Protein AF-A0A953Y5R0-F1 (afdb_monomer_lite)

pLDDT: mean 79.55, std 19.54, range [24.62, 98.5]

Secondary structure (DSSP, 8-state):
-----------------------B-TT-BSHHHHHHHHHHHHTT-----SSB--HHHHHHHHHHHHHTTS---S-B-HHHHHHHTPPB-TT-BSHHHHHHHHHHHHTT-----SSB--HHHHHHHHHHHHHTT----SSB-HHHHHHHHHHTTTSS----------------SSPPPPHHHHHHHHHHHHHS-SSS-SSEEEEEETTS-TTS--EEEEETTT--EEEE----BGGG-TT--SS------STT--PPP-EEEEEEEEEEETTEEEEEEEE-STTTTTTTTTT-EEEEETT--SSS----BSSSEEEETTTHHHHHHHHTTT-EEEEE----

Structure (mmCIF, N/CA/C/O backbone):
data_AF-A0A953Y5R0-F1
#
_entry.id   AF-A0A953Y5R0-F1
#
loop_
_atom_site.group_PDB
_atom_site.id
_atom_site.type_symbol
_atom_site.label_atom_id
_atom_site.label_alt_id
_atom_site.label_comp_id
_atom_site.label_asym_id
_atom_site.label_entity_id
_atom_site.label_seq_id
_atom_site.pdbx_PDB_ins_code
_atom_site.Cartn_x
_atom_site.Cartn_y
_atom_site.Cartn_z
_atom_site.occupancy
_atom_site.B_iso_or_equiv
_atom_site.auth_seq_id
_atom_site.auth_comp_id
_atom_site.auth_asym_id
_atom_site.auth_atom_id
_atom_site.pdbx_PDB_model_num
ATOM 1 N N . MET A 1 1 ? -69.878 -7.036 -32.019 1.00 48.66 1 MET A N 1
ATOM 2 C CA . MET A 1 1 ? -68.773 -8.009 -31.881 1.00 48.66 1 MET A CA 1
ATOM 3 C C . MET A 1 1 ? -67.558 -7.479 -32.624 1.00 48.66 1 MET A C 1
ATOM 5 O O . MET A 1 1 ? -67.587 -7.550 -33.834 1.00 48.66 1 MET A O 1
ATOM 9 N N . TYR A 1 2 ? -66.544 -6.955 -31.927 1.00 33.16 2 TYR A N 1
ATOM 10 C CA . TYR A 1 2 ? -65.131 -6.946 -32.345 1.00 33.16 2 TYR A CA 1
ATOM 11 C C . TYR A 1 2 ? -64.285 -6.780 -31.069 1.00 33.16 2 TYR A C 1
ATOM 13 O O . TYR A 1 2 ? -64.395 -5.777 -30.370 1.00 33.16 2 TYR A O 1
ATOM 21 N N . LYS A 1 3 ? -63.510 -7.814 -30.723 1.00 41.88 3 LYS A N 1
ATOM 22 C CA . LYS A 1 3 ? -62.447 -7.797 -29.706 1.00 41.88 3 LYS A CA 1
ATOM 23 C C . LYS A 1 3 ? -61.140 -7.439 -30.409 1.00 41.88 3 LYS A C 1
ATOM 25 O O . LYS A 1 3 ? -60.823 -8.165 -31.340 1.00 41.88 3 LYS A O 1
ATOM 30 N N . VAL A 1 4 ? -60.368 -6.465 -29.918 1.00 34.41 4 VAL A N 1
ATOM 31 C CA . VAL A 1 4 ? -58.887 -6.409 -30.030 1.00 34.41 4 VAL A CA 1
ATOM 32 C C . VAL A 1 4 ? -58.366 -5.529 -28.876 1.00 34.41 4 VAL A C 1
ATOM 34 O O . VAL A 1 4 ? -58.608 -4.331 -28.851 1.00 34.41 4 VAL A O 1
ATOM 37 N N . SER A 1 5 ? -57.970 -6.138 -27.756 1.00 36.47 5 SER A N 1
ATOM 38 C CA . SER A 1 5 ? -56.579 -6.311 -27.283 1.00 36.47 5 SER A CA 1
ATOM 39 C C . SER A 1 5 ? -55.876 -5.023 -26.826 1.00 36.47 5 SER A C 1
ATOM 41 O O . SER A 1 5 ? -55.273 -4.301 -27.613 1.00 36.47 5 SER A O 1
ATOM 43 N N . ILE A 1 6 ? -55.900 -4.799 -25.507 1.00 38.88 6 ILE A N 1
ATOM 44 C CA . ILE A 1 6 ? -55.029 -3.859 -24.790 1.00 38.88 6 ILE A CA 1
ATOM 45 C C . ILE A 1 6 ? -53.591 -4.373 -24.920 1.00 38.88 6 ILE A C 1
ATOM 47 O O . ILE A 1 6 ? -53.244 -5.422 -24.377 1.00 38.88 6 ILE A O 1
ATOM 51 N N . VAL A 1 7 ? -52.757 -3.642 -25.657 1.00 38.34 7 VAL A N 1
ATOM 52 C CA . VAL A 1 7 ? -51.313 -3.875 -25.698 1.00 38.34 7 VAL A CA 1
ATOM 53 C C . VAL A 1 7 ? -50.742 -3.446 -24.349 1.00 38.34 7 VAL A C 1
ATOM 55 O O . VAL A 1 7 ? -50.685 -2.261 -24.028 1.00 38.34 7 VAL A O 1
ATOM 58 N N . ALA A 1 8 ? -50.340 -4.426 -23.544 1.00 36.62 8 ALA A N 1
ATOM 59 C CA . ALA A 1 8 ? -49.522 -4.201 -22.366 1.00 36.62 8 ALA A CA 1
ATOM 60 C C . ALA A 1 8 ? -48.190 -3.583 -22.813 1.00 36.62 8 ALA A C 1
ATOM 62 O O . ALA A 1 8 ? -47.352 -4.252 -23.419 1.00 36.62 8 ALA A O 1
ATOM 63 N N . VAL A 1 9 ? -47.994 -2.297 -22.523 1.00 37.94 9 VAL A N 1
ATOM 64 C CA . VAL A 1 9 ? -46.675 -1.669 -22.608 1.00 37.94 9 VAL A CA 1
ATOM 65 C C . VAL A 1 9 ? -45.838 -2.291 -21.500 1.00 37.94 9 VAL A C 1
ATOM 67 O O . VAL A 1 9 ? -45.933 -1.917 -20.332 1.00 37.94 9 VAL A O 1
ATOM 70 N N . ALA A 1 10 ? -45.052 -3.300 -21.869 1.00 35.62 10 ALA A N 1
ATOM 71 C CA . ALA A 1 10 ? -43.995 -3.823 -21.032 1.00 35.62 10 ALA A CA 1
ATOM 72 C C . ALA A 1 10 ? -43.034 -2.667 -20.725 1.00 35.62 10 ALA A C 1
ATOM 74 O O . ALA A 1 10 ? -42.224 -2.274 -21.566 1.00 35.62 10 ALA A O 1
ATOM 75 N N . LEU A 1 11 ? -43.136 -2.110 -19.513 1.00 37.78 11 LEU A N 1
ATOM 76 C CA . LEU A 1 11 ? -42.040 -1.376 -18.899 1.00 37.78 11 LEU A CA 1
ATOM 77 C C . LEU A 1 11 ? -40.873 -2.362 -18.832 1.00 37.78 11 LEU A C 1
ATOM 79 O O . LEU A 1 11 ? -40.793 -3.199 -17.932 1.00 37.78 11 LEU A O 1
ATOM 83 N N . ALA A 1 12 ? -39.986 -2.296 -19.821 1.00 36.66 12 ALA A N 1
ATOM 84 C CA . ALA A 1 12 ? -38.684 -2.915 -19.730 1.00 36.66 12 ALA A CA 1
ATOM 85 C C . ALA A 1 12 ? -37.971 -2.238 -18.558 1.00 36.66 12 ALA A C 1
ATOM 87 O O . ALA A 1 12 ? -37.414 -1.146 -18.676 1.00 36.66 12 ALA A O 1
ATOM 88 N N . ALA A 1 13 ? -38.050 -2.884 -17.397 1.00 38.69 13 ALA A N 1
ATOM 89 C CA . ALA A 1 13 ? -37.154 -2.651 -16.293 1.00 38.69 13 ALA A CA 1
ATOM 90 C C . ALA A 1 13 ? -35.740 -2.821 -16.848 1.00 38.69 13 ALA A C 1
ATOM 92 O O . ALA A 1 13 ? -35.267 -3.938 -17.053 1.00 38.69 13 ALA A O 1
ATOM 93 N N . VAL A 1 14 ? -35.068 -1.702 -17.118 1.00 37.25 14 VAL A N 1
ATOM 94 C CA . VAL A 1 14 ? -33.616 -1.692 -17.227 1.00 37.25 14 VAL A CA 1
ATOM 95 C C . VAL A 1 14 ? -33.130 -2.102 -15.847 1.00 37.25 14 VAL A C 1
ATOM 97 O O . VAL A 1 14 ? -33.076 -1.298 -14.915 1.00 37.25 14 VAL A O 1
ATOM 100 N N . SER A 1 15 ? -32.891 -3.405 -15.695 1.00 36.44 15 SER A N 1
ATOM 101 C CA . SER A 1 15 ? -32.292 -3.989 -14.513 1.00 36.44 15 SER A CA 1
ATOM 102 C C . SER A 1 15 ? -31.037 -3.194 -14.197 1.00 36.44 15 SER A C 1
ATOM 104 O O . SER A 1 15 ? -30.101 -3.139 -14.992 1.00 36.44 15 SER A O 1
ATOM 106 N N . ALA A 1 16 ? -31.049 -2.565 -13.026 1.00 36.53 16 ALA A N 1
ATOM 107 C CA . ALA A 1 16 ? -29.894 -1.963 -12.399 1.00 36.53 16 ALA A CA 1
ATOM 108 C C . ALA A 1 16 ? -28.815 -3.041 -12.230 1.00 36.53 16 ALA A C 1
ATOM 110 O O . ALA A 1 16 ? -28.765 -3.764 -11.234 1.00 36.53 16 ALA A O 1
ATOM 111 N N . THR A 1 17 ? -27.959 -3.187 -13.235 1.00 36.09 17 THR A N 1
ATOM 112 C CA . THR A 1 17 ? -26.825 -4.097 -13.187 1.00 36.09 17 THR A CA 1
ATOM 113 C C . THR A 1 17 ? -25.738 -3.481 -12.314 1.00 36.09 17 THR A C 1
ATOM 115 O O . THR A 1 17 ? -24.932 -2.671 -12.763 1.00 36.09 17 THR A O 1
ATOM 118 N N . VAL A 1 18 ? -25.758 -3.892 -11.047 1.00 42.34 18 VAL A N 1
ATOM 119 C CA . VAL A 1 18 ? -24.594 -4.185 -10.199 1.00 42.34 18 VAL A CA 1
ATOM 120 C C . VAL A 1 18 ? -23.529 -3.080 -10.120 1.00 42.34 18 VAL A C 1
ATOM 122 O O . VAL A 1 18 ? -22.456 -3.168 -10.714 1.00 42.34 18 VAL A O 1
ATOM 125 N N . VAL A 1 19 ? -23.761 -2.106 -9.239 1.00 31.77 19 VAL A N 1
ATOM 126 C CA . VAL A 1 19 ? -22.673 -1.504 -8.455 1.00 31.77 19 VAL A CA 1
ATOM 127 C C . VAL A 1 19 ? -22.762 -2.023 -7.024 1.00 31.77 19 VAL A C 1
ATOM 129 O O . VAL A 1 19 ? -23.266 -1.350 -6.132 1.00 31.77 19 VAL A O 1
ATOM 132 N N . ASP A 1 20 ? -22.246 -3.228 -6.781 1.00 37.88 20 ASP A N 1
ATOM 133 C CA . ASP A 1 20 ? -21.859 -3.619 -5.420 1.00 37.88 20 ASP A CA 1
ATOM 134 C C . ASP A 1 20 ? -20.572 -2.865 -5.038 1.00 37.88 20 ASP A C 1
ATOM 136 O O . ASP A 1 20 ? -19.466 -3.400 -4.989 1.00 37.88 20 ASP A O 1
ATOM 140 N N . ALA A 1 21 ? -20.710 -1.555 -4.838 1.00 44.22 21 ALA A N 1
ATOM 141 C CA . ALA A 1 21 ? -19.841 -0.825 -3.939 1.00 44.22 21 ALA A CA 1
ATOM 142 C C . ALA A 1 21 ? -20.469 -1.013 -2.563 1.00 44.22 21 ALA A C 1
ATOM 144 O O . ALA A 1 21 ? -21.480 -0.374 -2.268 1.00 44.22 21 ALA A O 1
ATOM 145 N N . GLN A 1 22 ? -19.923 -1.923 -1.752 1.00 56.00 22 GLN A N 1
ATOM 146 C CA . GLN A 1 22 ? -20.439 -2.165 -0.408 1.00 56.00 22 GLN A CA 1
ATOM 147 C C . GLN A 1 22 ? -20.666 -0.834 0.316 1.00 56.00 22 GLN A C 1
ATOM 149 O O . GLN A 1 22 ? -19.726 -0.123 0.670 1.00 56.00 22 GLN A O 1
ATOM 154 N N . THR A 1 23 ? -21.938 -0.500 0.523 1.00 80.69 23 THR A N 1
ATOM 155 C CA . THR A 1 23 ? -22.343 0.700 1.247 1.00 80.69 23 THR A CA 1
ATOM 156 C C . THR A 1 23 ? -21.835 0.580 2.680 1.00 80.69 23 THR A C 1
ATOM 158 O O . THR A 1 23 ? -22.214 -0.356 3.393 1.00 80.69 23 THR A O 1
ATOM 161 N N . LEU A 1 24 ? -20.981 1.508 3.124 1.00 88.75 24 LEU A N 1
ATOM 162 C CA . LEU A 1 24 ? -20.498 1.486 4.505 1.00 88.75 24 LEU A CA 1
ATOM 163 C C . LEU A 1 24 ? -21.616 1.958 5.430 1.00 88.75 24 LEU A C 1
ATOM 165 O O . LEU A 1 24 ? -22.264 2.978 5.192 1.00 88.75 24 LEU A O 1
ATOM 169 N N . LYS A 1 25 ? -21.843 1.208 6.499 1.00 91.69 25 LYS A N 1
ATOM 170 C CA . LYS A 1 25 ? -22.921 1.439 7.459 1.00 91.69 25 LYS A CA 1
ATOM 171 C C . LYS A 1 25 ? -22.462 1.040 8.851 1.00 91.69 25 LYS A C 1
ATOM 173 O O . LYS A 1 25 ? -21.378 0.488 9.016 1.00 91.69 25 LYS A O 1
ATOM 178 N N . GLN A 1 26 ? -23.300 1.276 9.854 1.00 88.31 26 GLN A N 1
ATOM 179 C CA . GLN A 1 26 ? -22.997 0.836 11.209 1.00 88.31 26 GLN A CA 1
ATOM 180 C C . GLN A 1 26 ? -22.667 -0.666 11.251 1.00 88.31 26 GLN A C 1
ATOM 182 O O . GLN A 1 26 ? -23.362 -1.481 10.644 1.00 88.31 26 GLN A O 1
ATOM 187 N N . GLY A 1 27 ? -21.566 -1.011 11.919 1.00 78.81 27 GLY A N 1
ATOM 188 C CA . GLY A 1 27 ? -21.002 -2.364 11.939 1.00 78.81 27 GLY A CA 1
ATOM 189 C C . GLY A 1 27 ? -19.956 -2.644 10.852 1.00 78.81 27 GLY A C 1
ATOM 190 O O . GLY A 1 27 ? -19.172 -3.580 11.014 1.00 78.81 27 GLY A O 1
ATOM 191 N N . SER A 1 28 ? -19.863 -1.826 9.795 1.00 82.50 28 SER A N 1
ATOM 192 C CA . SER A 1 28 ? -18.739 -1.874 8.851 1.00 82.50 28 SER A CA 1
ATOM 193 C C . SER A 1 28 ? -17.421 -1.595 9.576 1.00 82.50 28 SER A C 1
ATOM 195 O O . SER A 1 28 ? -17.363 -0.807 10.524 1.00 82.50 28 SER A O 1
ATOM 197 N N . ARG A 1 29 ? -16.339 -2.239 9.130 1.00 76.06 29 ARG A N 1
ATOM 198 C CA . ARG A 1 29 ? -15.005 -2.098 9.726 1.00 76.06 29 ARG A CA 1
ATOM 199 C C . ARG A 1 29 ? -13.913 -2.104 8.660 1.00 76.06 29 ARG A C 1
ATOM 201 O O . ARG A 1 29 ? -14.115 -2.624 7.566 1.00 76.06 29 ARG A O 1
ATOM 208 N N . GLY A 1 30 ? -12.745 -1.572 9.002 1.00 61.66 30 GLY A N 1
ATOM 209 C CA . GLY A 1 30 ? -11.530 -1.666 8.190 1.00 61.66 30 GLY A CA 1
ATOM 210 C C . GLY A 1 30 ? -11.080 -0.339 7.579 1.00 61.66 30 GLY A C 1
ATOM 211 O O . GLY A 1 30 ? -11.507 0.741 7.986 1.00 61.66 30 GLY A O 1
ATOM 212 N N . GLU A 1 31 ? -10.167 -0.412 6.609 1.00 68.06 31 GLU A N 1
ATOM 213 C CA . GLU A 1 31 ? -9.503 0.771 6.037 1.00 68.06 31 GLU A CA 1
ATOM 214 C C . GLU A 1 31 ? -10.491 1.729 5.360 1.00 68.06 31 GLU A C 1
ATOM 216 O O . GLU A 1 31 ? -10.398 2.935 5.579 1.00 68.06 31 GLU A O 1
ATOM 221 N N . GLN A 1 32 ? -11.501 1.197 4.663 1.00 68.25 32 GLN A N 1
ATOM 222 C CA . GLN A 1 32 ? -12.536 2.008 4.016 1.00 68.25 32 GLN A CA 1
ATOM 223 C C . GLN A 1 32 ? -13.292 2.880 5.034 1.00 68.25 32 GLN A C 1
ATOM 225 O O . GLN A 1 32 ? -13.564 4.052 4.779 1.00 68.25 32 GLN A O 1
ATOM 230 N N . VAL A 1 33 ? -13.537 2.350 6.240 1.00 82.19 33 VAL A N 1
ATOM 231 C CA . VAL A 1 33 ? -14.126 3.118 7.345 1.00 82.19 33 VAL A CA 1
ATOM 232 C C . VAL A 1 33 ? -13.148 4.171 7.862 1.00 82.19 33 VAL A C 1
ATOM 234 O O . VAL A 1 33 ? -13.545 5.320 8.019 1.00 82.19 33 VAL A O 1
ATOM 237 N N . ARG A 1 34 ? -11.858 3.848 8.051 1.00 79.31 34 ARG A N 1
ATOM 238 C CA . ARG A 1 34 ? -10.845 4.854 8.447 1.00 79.31 34 ARG A CA 1
ATOM 239 C C . ARG A 1 34 ? -10.703 5.970 7.412 1.00 79.31 34 ARG A C 1
ATOM 241 O O . ARG A 1 34 ? -10.412 7.109 7.769 1.00 79.31 34 ARG A O 1
ATOM 248 N N . ARG A 1 35 ? -10.855 5.662 6.122 1.00 78.12 35 ARG A N 1
ATOM 249 C CA . ARG A 1 35 ? -10.807 6.639 5.025 1.00 78.12 35 ARG A CA 1
ATOM 250 C C . ARG A 1 35 ? -11.969 7.625 5.128 1.00 78.12 35 ARG A C 1
ATOM 252 O O . ARG A 1 35 ? -11.712 8.826 5.181 1.00 78.12 35 ARG A O 1
ATOM 259 N N . VAL A 1 36 ? -13.187 7.123 5.328 1.00 86.50 36 VAL A N 1
ATOM 260 C CA . VAL A 1 36 ? -14.365 7.947 5.646 1.00 86.50 36 VAL A CA 1
ATOM 261 C C . VAL A 1 36 ? -14.158 8.754 6.929 1.00 86.50 36 VAL A C 1
ATOM 263 O O . VAL A 1 36 ? -14.375 9.960 6.930 1.00 86.50 36 VAL A O 1
ATOM 266 N N . GLN A 1 37 ? -13.685 8.131 8.010 1.00 87.62 37 GLN A N 1
ATOM 267 C CA . GLN A 1 37 ? -13.486 8.816 9.287 1.00 87.62 37 GLN A CA 1
ATOM 268 C C . GLN A 1 37 ? -12.451 9.951 9.184 1.00 87.62 37 GLN A C 1
ATOM 270 O O . GLN A 1 37 ? -12.677 11.030 9.724 1.00 87.62 37 GLN A O 1
ATOM 275 N N . ARG A 1 38 ? -11.352 9.764 8.436 1.00 82.31 38 ARG A N 1
ATOM 276 C CA . ARG A 1 38 ? -10.371 10.833 8.158 1.00 82.31 38 ARG A CA 1
ATOM 277 C C . ARG A 1 38 ? -11.004 11.996 7.396 1.00 82.31 38 ARG A C 1
ATOM 279 O O . ARG A 1 38 ? -10.795 13.142 7.783 1.00 82.31 38 ARG A O 1
ATOM 286 N N . ALA A 1 39 ? -11.783 11.708 6.353 1.00 84.94 39 ALA A N 1
ATOM 287 C CA . ALA A 1 39 ? -12.494 12.735 5.594 1.00 84.94 39 ALA A CA 1
ATOM 288 C C . ALA A 1 39 ? -13.493 13.502 6.479 1.00 84.94 39 ALA A C 1
ATOM 290 O O . ALA A 1 39 ? -13.541 14.728 6.454 1.00 84.94 39 ALA A O 1
ATOM 291 N N . LEU A 1 40 ? -14.230 12.807 7.346 1.00 88.81 40 LEU A N 1
ATOM 292 C CA . LEU A 1 40 ? -15.145 13.443 8.297 1.00 88.81 40 LEU A CA 1
ATOM 293 C C . LEU A 1 40 ? -14.410 14.343 9.298 1.00 88.81 40 LEU A C 1
ATOM 295 O O . LEU A 1 40 ? -14.885 15.447 9.567 1.00 88.81 40 LEU A O 1
ATOM 299 N N . VAL A 1 41 ? -13.253 13.911 9.813 1.00 83.62 41 VAL A N 1
ATOM 300 C CA . VAL A 1 41 ? -12.401 14.732 10.692 1.00 83.62 41 VAL A CA 1
ATOM 301 C C . VAL A 1 41 ? -11.900 15.983 9.977 1.00 83.62 41 VAL A C 1
ATOM 303 O O . VAL A 1 41 ? -11.932 17.070 10.552 1.00 83.62 41 VAL A O 1
ATOM 306 N N . LEU A 1 42 ? -11.503 15.864 8.708 1.00 79.81 42 LEU A N 1
ATOM 307 C CA . LEU A 1 42 ? -11.160 17.022 7.880 1.00 79.81 42 LEU A CA 1
ATOM 308 C C . LEU A 1 42 ? -12.340 17.992 7.747 1.00 79.81 42 LEU A C 1
ATOM 310 O O . LEU A 1 42 ? -12.153 19.200 7.835 1.00 79.81 42 LEU A O 1
ATOM 314 N N . HIS A 1 43 ? -13.560 17.473 7.608 1.00 80.81 43 HIS A N 1
ATOM 315 C CA . HIS A 1 43 ? -14.789 18.270 7.596 1.00 80.81 43 HIS A CA 1
ATOM 316 C C . HIS A 1 43 ? -15.235 18.769 8.985 1.00 80.81 43 HIS A C 1
ATOM 318 O O . HIS A 1 43 ? -16.350 19.265 9.120 1.00 80.81 43 HIS A O 1
ATOM 324 N N . GLY A 1 44 ? -14.376 18.682 10.006 1.00 74.88 44 GLY A N 1
ATOM 325 C CA . GLY A 1 44 ? -14.604 19.266 11.330 1.00 74.88 44 GLY A CA 1
ATOM 326 C C . GLY A 1 44 ? -15.293 18.343 12.336 1.00 74.88 44 GLY A C 1
ATOM 327 O O . GLY A 1 44 ? -15.597 18.779 13.445 1.00 74.88 44 GLY A O 1
ATOM 328 N N . ASN A 1 45 ? -15.524 17.072 11.997 1.00 83.81 45 ASN A N 1
ATOM 329 C CA . ASN A 1 45 ? -16.140 16.123 12.924 1.00 83.81 45 ASN A CA 1
ATOM 330 C C . ASN A 1 45 ? -15.116 15.594 13.934 1.00 83.81 45 ASN A C 1
ATOM 332 O O . ASN A 1 45 ? -14.019 15.173 13.574 1.00 83.81 45 ASN A O 1
ATOM 336 N N . ARG A 1 46 ? -15.491 15.535 15.212 1.00 78.81 46 ARG A N 1
ATOM 337 C CA . ARG A 1 46 ? -14.666 14.932 16.266 1.00 78.81 46 ARG A CA 1
ATOM 338 C C . ARG A 1 46 ? -15.086 13.481 16.481 1.00 78.81 46 ARG A C 1
ATOM 340 O O . ARG A 1 46 ? -15.954 13.197 17.296 1.00 78.81 46 ARG A O 1
ATOM 347 N N . ILE A 1 47 ? -14.491 12.569 15.717 1.00 81.88 47 ILE A N 1
ATOM 348 C CA . ILE A 1 47 ? -14.755 11.127 15.809 1.00 81.88 47 ILE A CA 1
ATOM 349 C C . ILE A 1 47 ? -13.452 10.331 15.917 1.00 81.88 47 ILE A C 1
ATOM 351 O O . ILE A 1 47 ? -12.388 10.788 15.494 1.00 81.88 47 ILE A O 1
ATOM 355 N N . ALA A 1 48 ? -13.540 9.123 16.475 1.00 71.69 48 ALA A N 1
ATOM 356 C CA . ALA A 1 48 ? -12.416 8.198 16.523 1.00 71.69 48 ALA A CA 1
ATOM 357 C C . ALA A 1 48 ? -12.002 7.758 15.104 1.00 71.69 48 ALA A C 1
ATOM 359 O O . ALA A 1 48 ? -12.844 7.549 14.233 1.00 71.69 48 ALA A O 1
ATOM 360 N N . LEU A 1 49 ? -10.692 7.599 14.878 1.00 73.00 49 LEU A N 1
ATOM 361 C CA . LEU A 1 49 ? -10.117 7.031 13.644 1.00 73.00 49 LEU A CA 1
ATOM 362 C C . LEU A 1 49 ? -9.801 5.536 13.832 1.00 73.00 49 LEU A C 1
ATOM 364 O O . LEU A 1 49 ? -8.727 5.043 13.478 1.00 73.00 49 LEU A O 1
ATOM 368 N N . ASP A 1 50 ? -10.723 4.823 14.462 1.00 65.50 50 ASP A N 1
ATOM 369 C CA . ASP A 1 50 ? -10.578 3.436 14.910 1.00 65.50 50 ASP A CA 1
ATOM 370 C C . ASP A 1 50 ? -10.898 2.405 13.817 1.00 65.50 50 ASP A C 1
ATOM 372 O O . ASP A 1 50 ? -10.589 1.219 13.968 1.00 65.50 50 ASP A O 1
ATOM 376 N N . GLY A 1 51 ? -11.424 2.850 12.672 1.00 73.12 51 GLY A N 1
ATOM 377 C CA . GLY A 1 51 ? -11.842 1.984 11.576 1.00 73.12 51 GLY A CA 1
ATOM 378 C C . GLY A 1 51 ? -13.098 1.185 11.891 1.00 73.12 51 GLY A C 1
ATOM 379 O O . GLY A 1 51 ? -13.329 0.168 11.237 1.00 73.12 51 GLY A O 1
ATOM 380 N N . ILE A 1 52 ? -13.887 1.616 12.876 1.00 77.81 52 ILE A N 1
ATOM 381 C CA . ILE A 1 52 ? -15.153 1.011 13.275 1.00 77.81 52 ILE A CA 1
ATOM 382 C C . ILE A 1 52 ? -16.276 1.996 12.977 1.00 77.81 52 ILE A C 1
ATOM 384 O O . ILE A 1 52 ? -16.339 3.101 13.509 1.00 77.81 52 ILE A O 1
ATOM 388 N N . TYR A 1 53 ? -17.216 1.578 12.134 1.00 85.75 53 TYR A N 1
ATOM 389 C CA . TYR A 1 53 ? -18.362 2.403 11.800 1.00 85.75 53 TYR A CA 1
ATOM 390 C C . TYR A 1 53 ? -19.393 2.260 12.924 1.00 85.75 53 TYR A C 1
ATOM 392 O O . TYR A 1 53 ? -20.284 1.413 12.877 1.00 85.75 53 TYR A O 1
ATOM 400 N N . GLY A 1 54 ? -19.213 3.041 13.986 1.00 87.06 54 GLY A N 1
ATOM 401 C CA . GLY A 1 54 ? -20.129 3.116 15.125 1.00 87.06 54 GLY A CA 1
ATOM 402 C C . GLY A 1 54 ? -21.179 4.229 14.987 1.00 87.06 54 GLY A C 1
ATOM 403 O O . GLY A 1 54 ? -21.161 4.975 14.001 1.00 87.06 54 GLY A O 1
ATOM 404 N N . PRO A 1 55 ? -22.053 4.397 15.997 1.00 87.75 55 PRO A N 1
ATOM 405 C CA . PRO A 1 55 ? -23.082 5.443 16.026 1.00 87.75 55 PRO A CA 1
ATOM 406 C C . PRO A 1 55 ? -22.532 6.853 15.769 1.00 87.75 55 PRO A C 1
ATOM 408 O O . PRO A 1 55 ? -23.100 7.603 14.980 1.00 87.75 55 PRO A O 1
ATOM 411 N N . ASN A 1 56 ? -21.366 7.183 16.335 1.00 85.56 56 ASN A N 1
ATOM 412 C CA . ASN A 1 56 ? -20.724 8.489 16.141 1.00 85.56 56 ASN A CA 1
ATOM 413 C C . ASN A 1 56 ? -20.288 8.720 14.685 1.00 85.56 56 ASN A C 1
ATOM 415 O O . ASN A 1 56 ? -20.411 9.826 14.165 1.00 85.56 56 ASN A O 1
ATOM 419 N N . THR A 1 57 ? -19.821 7.670 13.996 1.00 91.25 57 THR A N 1
ATOM 420 C CA . THR A 1 57 ? -19.475 7.765 12.567 1.00 91.25 57 THR A CA 1
ATOM 421 C C . THR A 1 57 ? -20.742 7.922 11.722 1.00 91.25 57 THR A C 1
ATOM 423 O O . THR A 1 57 ? -20.772 8.763 10.829 1.00 91.25 57 THR A O 1
ATOM 426 N N . ALA A 1 58 ? -21.811 7.182 12.038 1.00 91.69 58 ALA A N 1
ATOM 427 C CA . ALA A 1 58 ? -23.099 7.302 11.352 1.00 91.69 58 ALA A CA 1
ATOM 428 C C . ALA A 1 58 ? -23.713 8.703 11.503 1.00 91.69 58 ALA A C 1
ATOM 430 O O . ALA A 1 58 ? -24.203 9.277 10.529 1.00 91.69 58 ALA A O 1
ATOM 431 N N . ALA A 1 59 ? -23.647 9.275 12.708 1.00 90.00 59 ALA A N 1
ATOM 432 C CA . ALA A 1 59 ? -24.104 10.631 12.989 1.00 90.00 59 ALA A CA 1
ATOM 433 C C . ALA A 1 59 ? -23.298 11.674 12.199 1.00 90.00 59 ALA A C 1
ATOM 435 O O . ALA A 1 59 ? -23.888 12.542 11.556 1.00 90.00 59 ALA A O 1
ATOM 436 N N . ALA A 1 60 ? -21.968 11.540 12.167 1.00 92.69 60 ALA A N 1
ATOM 437 C CA . ALA A 1 60 ? -21.094 12.419 11.393 1.00 92.69 60 ALA A CA 1
ATOM 438 C C . ALA A 1 60 ? -21.360 12.330 9.878 1.00 92.69 60 ALA A C 1
ATOM 440 O O . ALA A 1 60 ? -21.437 13.359 9.205 1.00 92.69 60 ALA A O 1
ATOM 441 N N . VAL A 1 61 ? -21.575 11.126 9.331 1.00 95.19 61 VAL A N 1
ATOM 442 C CA . VAL A 1 61 ? -21.966 10.956 7.918 1.00 95.19 61 VAL A CA 1
ATOM 443 C C . VAL A 1 61 ? -23.320 11.593 7.639 1.00 95.19 61 VAL A C 1
ATOM 445 O O . VAL A 1 61 ? -23.457 12.310 6.653 1.00 95.19 61 VAL A O 1
ATOM 448 N N . LYS A 1 62 ? -24.308 11.393 8.516 1.00 93.75 62 LYS A N 1
ATOM 449 C CA . LYS A 1 62 ? -25.636 12.000 8.375 1.00 93.75 62 LYS A CA 1
ATOM 450 C C . LYS A 1 62 ? -25.566 13.530 8.385 1.00 93.75 62 LYS A C 1
ATOM 452 O O . LYS A 1 62 ? -26.223 14.173 7.569 1.00 93.75 62 LYS A O 1
ATOM 457 N N . ALA A 1 63 ? -24.762 14.111 9.275 1.00 90.44 63 ALA A N 1
ATOM 458 C CA . ALA A 1 63 ? -24.537 15.553 9.331 1.00 90.44 63 ALA A CA 1
ATOM 459 C C . ALA A 1 63 ? -23.857 16.072 8.054 1.00 90.44 63 ALA A C 1
ATOM 461 O O . ALA A 1 63 ? -24.298 17.069 7.483 1.00 90.44 63 ALA A O 1
ATOM 462 N N . PHE A 1 64 ? -22.838 15.362 7.564 1.00 91.81 64 PHE A N 1
ATOM 463 C CA . PHE A 1 64 ? -22.180 15.686 6.300 1.00 91.81 64 PHE A CA 1
ATOM 464 C C . PHE A 1 64 ? -23.139 15.607 5.106 1.00 91.81 64 PHE A C 1
ATOM 466 O O . PHE A 1 64 ? -23.155 16.499 4.268 1.00 91.81 64 PHE A O 1
ATOM 473 N N . GLN A 1 65 ? -23.964 14.565 5.021 1.00 94.44 65 GLN A N 1
ATOM 474 C CA . GLN A 1 65 ? -24.945 14.424 3.944 1.00 94.44 65 GLN A CA 1
ATOM 475 C C . GLN A 1 65 ? -25.903 15.616 3.916 1.00 94.44 65 GLN A C 1
ATOM 477 O O . GLN A 1 65 ? -26.060 16.249 2.875 1.00 94.44 65 GLN A O 1
ATOM 482 N N . ARG A 1 66 ? -26.453 15.991 5.078 1.00 90.94 66 ARG A N 1
ATOM 483 C CA . ARG A 1 66 ? -27.344 17.153 5.206 1.00 90.94 66 ARG A CA 1
ATOM 484 C C . ARG A 1 66 ? -26.669 18.455 4.778 1.00 90.94 66 ARG A C 1
ATOM 486 O O . ARG A 1 66 ? -27.274 19.225 4.043 1.00 90.94 66 ARG A O 1
ATOM 493 N N . SER A 1 67 ? -25.409 18.680 5.161 1.00 86.19 67 SER A N 1
ATOM 494 C CA . SER A 1 67 ? -24.679 19.896 4.765 1.00 86.19 67 SER A CA 1
ATOM 495 C C . SER A 1 67 ? -24.343 19.963 3.272 1.00 86.19 67 SER A C 1
ATOM 497 O O . SER A 1 67 ? -23.944 21.015 2.776 1.00 86.19 67 SER A O 1
ATOM 499 N N . ARG A 1 68 ? -24.510 18.856 2.541 1.00 85.50 68 ARG A N 1
ATOM 500 C CA . ARG A 1 68 ? -24.298 18.752 1.092 1.00 85.50 68 ARG A CA 1
ATOM 501 C C . ARG A 1 68 ? -25.595 18.594 0.296 1.00 85.50 68 ARG A C 1
ATOM 503 O O . ARG A 1 68 ? -25.518 18.327 -0.898 1.00 85.50 68 ARG A O 1
ATOM 510 N N . GLY A 1 69 ? -26.761 18.719 0.937 1.00 89.50 69 GLY A N 1
ATOM 511 C CA . GLY A 1 69 ? -28.058 18.498 0.286 1.00 89.50 69 GLY A CA 1
ATOM 512 C C . GLY A 1 69 ? -28.311 17.040 -0.121 1.00 89.50 69 GLY A C 1
ATOM 513 O O . GLY A 1 69 ? -29.163 16.774 -0.961 1.00 89.50 69 GLY A O 1
ATOM 514 N N . LEU A 1 70 ? -27.568 16.086 0.450 1.00 90.56 70 LEU A N 1
ATOM 515 C CA . LEU A 1 70 ? -27.750 14.654 0.218 1.00 90.56 70 LEU A CA 1
ATOM 516 C C . LEU A 1 70 ? -28.748 14.062 1.231 1.00 90.56 70 LEU A C 1
ATOM 518 O O . LEU A 1 70 ? -28.858 14.568 2.356 1.00 90.56 70 LEU A O 1
ATOM 522 N N . PRO A 1 71 ? -29.415 12.937 0.904 1.00 91.06 71 PRO A N 1
ATOM 523 C CA . PRO A 1 71 ? -30.241 12.214 1.865 1.00 91.06 71 PRO A CA 1
ATOM 524 C C . PRO A 1 71 ? -29.444 11.832 3.121 1.00 91.06 71 PRO A C 1
ATOM 526 O O . PRO A 1 71 ? -28.432 11.135 3.047 1.00 91.06 71 PRO A O 1
ATOM 529 N N . GLY A 1 72 ? -29.909 12.270 4.295 1.00 93.12 72 GLY A N 1
ATOM 530 C CA . GLY A 1 72 ? -29.268 12.034 5.595 1.00 93.12 72 GLY A CA 1
ATOM 531 C C . GLY A 1 72 ? -29.443 10.604 6.115 1.00 93.12 72 GLY A C 1
ATOM 532 O O . GLY A 1 72 ? -29.988 10.398 7.201 1.00 93.12 72 GLY A O 1
ATOM 533 N N . THR A 1 73 ? -29.004 9.612 5.346 1.00 93.38 73 THR A N 1
ATOM 534 C CA . THR A 1 73 ? -29.168 8.184 5.655 1.00 93.38 73 THR A CA 1
ATOM 535 C C . THR A 1 73 ? -28.206 7.700 6.737 1.00 93.38 73 THR A C 1
ATOM 537 O O . THR A 1 73 ? -28.478 6.696 7.397 1.00 93.38 73 THR A O 1
ATOM 540 N N . GLY A 1 74 ? -27.077 8.391 6.935 1.00 91.38 74 GLY A N 1
ATOM 541 C CA . GLY A 1 74 ? -25.986 7.914 7.790 1.00 91.38 74 GLY A CA 1
ATOM 542 C C . GLY A 1 74 ? -25.295 6.663 7.237 1.00 91.38 74 GLY A C 1
ATOM 543 O O . GLY A 1 74 ? -24.641 5.947 7.990 1.00 91.38 74 GLY A O 1
ATOM 544 N N . ARG A 1 75 ? -25.471 6.372 5.943 1.00 94.12 75 ARG A N 1
ATOM 545 C CA . ARG A 1 75 ? -24.794 5.307 5.193 1.00 94.12 75 ARG A CA 1
ATOM 546 C C . ARG A 1 75 ? -23.956 5.937 4.090 1.00 94.12 75 ARG A C 1
ATOM 548 O O . ARG A 1 75 ? -24.362 6.940 3.517 1.00 94.12 75 ARG A O 1
ATOM 555 N N . VAL A 1 76 ? -22.797 5.362 3.790 1.00 89.62 76 VAL A N 1
ATOM 556 C CA . VAL A 1 76 ? -21.901 5.862 2.740 1.00 89.62 76 VAL A CA 1
ATOM 557 C C . VAL A 1 76 ? -22.071 5.009 1.495 1.00 89.62 76 VAL A C 1
ATOM 559 O O . VAL A 1 76 ? -21.499 3.925 1.394 1.00 89.62 76 VAL A O 1
ATOM 562 N N . ASP A 1 77 ? -22.874 5.509 0.566 1.00 85.12 77 ASP A N 1
ATOM 563 C CA . ASP A 1 77 ? -22.973 5.009 -0.803 1.00 85.12 77 ASP A CA 1
ATOM 564 C C . ASP A 1 77 ? -21.915 5.667 -1.710 1.00 85.12 77 ASP A C 1
ATOM 566 O O . ASP A 1 77 ? -21.097 6.481 -1.270 1.00 85.12 77 ASP A O 1
ATOM 570 N N . ALA A 1 78 ? -21.919 5.320 -2.999 1.00 82.44 78 ALA A N 1
ATOM 571 C CA . ALA A 1 78 ? -20.957 5.851 -3.963 1.00 82.44 78 ALA A CA 1
ATOM 572 C C . ALA A 1 78 ? -21.036 7.384 -4.121 1.00 82.44 78 ALA A C 1
ATOM 574 O O . ALA A 1 78 ? -20.009 8.031 -4.349 1.00 82.44 78 ALA A O 1
ATOM 575 N N . VAL A 1 79 ? -22.229 7.974 -3.985 1.00 84.88 79 VAL A N 1
ATOM 576 C CA . VAL A 1 79 ? -22.444 9.426 -4.099 1.00 84.88 79 VAL A CA 1
ATOM 577 C C . VAL A 1 79 ? -21.869 10.139 -2.876 1.00 84.88 79 VAL A C 1
ATOM 579 O O . VAL A 1 79 ? -21.072 11.069 -3.009 1.00 84.88 79 VAL A O 1
ATOM 582 N N . THR A 1 80 ? -22.195 9.646 -1.683 1.00 88.62 80 THR A N 1
ATOM 583 C CA . THR A 1 80 ? -21.691 10.155 -0.404 1.00 88.62 80 THR A CA 1
ATOM 584 C C . THR A 1 80 ? -20.173 10.014 -0.320 1.00 88.62 80 THR A C 1
ATOM 586 O O . THR A 1 80 ? -19.494 10.950 0.101 1.00 88.62 80 THR A O 1
ATOM 589 N N . LEU A 1 81 ? -19.620 8.878 -0.760 1.00 83.69 81 LEU A N 1
ATOM 590 C CA . LEU A 1 81 ? -18.176 8.645 -0.775 1.00 83.69 81 LEU A CA 1
ATOM 591 C C . LEU A 1 81 ? -17.458 9.641 -1.689 1.00 83.69 81 LEU A C 1
ATOM 593 O O . LEU A 1 81 ? -16.472 10.248 -1.280 1.00 83.69 81 LEU A O 1
ATOM 597 N N . ARG A 1 82 ? -17.977 9.858 -2.903 1.00 82.25 82 ARG A N 1
ATOM 598 C CA . ARG A 1 82 ? -17.413 10.830 -3.848 1.00 82.25 82 ARG A CA 1
ATOM 599 C C . ARG A 1 82 ? -17.437 12.249 -3.282 1.00 82.25 82 ARG A C 1
ATOM 601 O O . ARG A 1 82 ? -16.471 12.985 -3.461 1.00 82.25 82 ARG A O 1
ATOM 608 N N . ALA A 1 83 ? -18.512 12.621 -2.590 1.00 84.38 83 ALA A N 1
ATOM 609 C CA . ALA A 1 83 ? -18.625 13.924 -1.944 1.00 84.38 83 ALA A CA 1
ATOM 610 C C . ALA A 1 83 ? -17.630 14.088 -0.780 1.00 84.38 83 ALA A C 1
ATOM 612 O O . ALA A 1 83 ? -17.013 15.145 -0.660 1.00 84.38 83 ALA A O 1
ATOM 613 N N . LEU A 1 84 ? -17.452 13.052 0.050 1.00 84.12 84 LEU A N 1
ATOM 614 C CA . LEU A 1 84 ? -16.492 13.039 1.164 1.00 84.12 84 LEU A CA 1
ATOM 615 C C . LEU A 1 84 ? -15.034 13.091 0.695 1.00 84.12 84 LEU A C 1
ATOM 617 O O . LEU A 1 84 ? -14.194 13.690 1.357 1.00 84.12 84 LEU A O 1
ATOM 621 N N . GLU A 1 85 ? -14.721 12.432 -0.419 1.00 80.69 85 GLU A N 1
ATOM 622 C CA . GLU A 1 85 ? -13.346 12.274 -0.904 1.00 80.69 85 GLU A CA 1
ATOM 623 C C . GLU A 1 85 ? -12.944 13.299 -1.964 1.00 80.69 85 GLU A C 1
ATOM 625 O O . GLU A 1 85 ? -11.837 13.203 -2.504 1.00 80.69 85 GLU A O 1
ATOM 630 N N . ARG A 1 86 ? -13.804 14.286 -2.262 1.00 86.19 86 ARG A N 1
ATOM 631 C CA . ARG A 1 86 ? -13.452 15.377 -3.174 1.00 86.19 86 ARG A CA 1
ATOM 632 C C . ARG A 1 86 ? -12.189 16.073 -2.645 1.00 86.19 86 ARG A C 1
ATOM 634 O O . ARG A 1 86 ? -12.235 16.616 -1.539 1.00 86.19 86 ARG A O 1
ATOM 641 N N . PRO A 1 87 ? -11.090 16.111 -3.420 1.00 82.56 87 PRO A N 1
ATOM 642 C CA . PRO A 1 87 ? -9.881 16.792 -2.986 1.00 82.56 87 PRO A CA 1
ATOM 643 C C . PRO A 1 87 ? -10.156 18.266 -2.684 1.00 82.56 87 PRO A C 1
ATOM 645 O O . PRO A 1 87 ? -10.865 18.923 -3.454 1.00 82.56 87 PRO A O 1
ATOM 648 N N . ILE A 1 88 ? -9.586 18.774 -1.588 1.00 87.81 88 ILE A N 1
ATOM 649 C CA . ILE A 1 88 ? -9.570 20.218 -1.316 1.00 87.81 88 ILE A CA 1
ATOM 650 C C . ILE A 1 88 ? -8.437 20.839 -2.135 1.00 87.81 88 ILE A C 1
ATOM 652 O O . ILE A 1 88 ? -7.321 20.319 -2.123 1.00 87.81 88 ILE A O 1
ATOM 656 N N . GLN A 1 89 ? -8.716 21.922 -2.848 1.00 90.38 89 GLN A N 1
ATOM 657 C CA . GLN A 1 89 ? -7.771 22.572 -3.760 1.00 90.38 89 GLN A CA 1
ATOM 658 C C . GLN A 1 89 ? -7.887 24.101 -3.708 1.00 90.38 89 GLN A C 1
ATOM 660 O O . GLN A 1 89 ? -8.795 24.639 -3.070 1.00 90.38 89 GLN A O 1
ATOM 665 N N . ARG A 1 90 ? -6.987 24.806 -4.406 1.00 89.19 90 ARG A N 1
ATOM 666 C CA . ARG A 1 90 ? -7.032 26.270 -4.533 1.00 89.19 90 ARG A CA 1
ATOM 667 C C . ARG A 1 90 ? -8.425 26.758 -4.941 1.00 89.19 90 ARG A C 1
ATOM 669 O O . ARG A 1 90 ? -9.060 26.192 -5.829 1.00 89.19 90 ARG A O 1
ATOM 676 N N . GLY A 1 91 ? -8.881 27.817 -4.276 1.00 90.19 91 GLY A N 1
ATOM 677 C CA . GLY A 1 91 ? -10.213 28.398 -4.451 1.00 90.19 91 GLY A CA 1
ATOM 678 C C . GLY A 1 91 ? -11.272 27.835 -3.499 1.00 90.19 91 GLY A C 1
ATOM 679 O O . GLY A 1 91 ? -12.279 28.503 -3.271 1.00 90.19 91 GLY A O 1
ATOM 680 N N . ASP A 1 92 ? -11.042 26.669 -2.881 1.00 90.56 92 ASP A N 1
ATOM 681 C CA . ASP A 1 92 ? -11.925 26.166 -1.827 1.00 90.56 92 ASP A CA 1
ATOM 682 C C . ASP A 1 92 ? -11.855 27.057 -0.576 1.00 90.56 92 ASP A C 1
ATOM 684 O O . ASP A 1 92 ? -10.817 27.639 -0.242 1.00 90.56 92 ASP A O 1
ATOM 688 N N . GLN A 1 93 ? -12.968 27.139 0.155 1.00 91.50 93 GLN A N 1
ATOM 689 C CA . GLN A 1 93 ? -13.073 27.905 1.398 1.00 91.50 93 GLN A CA 1
ATOM 690 C C . GLN A 1 93 ? -13.888 27.143 2.454 1.00 91.50 93 GLN A C 1
ATOM 692 O O . GLN A 1 93 ? -14.646 26.222 2.142 1.00 91.50 93 GLN A O 1
ATOM 697 N N . GLY A 1 94 ? -13.742 27.535 3.719 1.00 86.81 94 GLY A N 1
ATOM 698 C CA . GLY A 1 94 ? -14.570 27.077 4.835 1.00 86.81 94 GLY A CA 1
ATOM 699 C C . GLY A 1 94 ? -13.825 26.251 5.886 1.00 86.81 94 GLY A C 1
ATOM 700 O O . GLY A 1 94 ? -12.596 26.194 5.935 1.00 86.81 94 GLY A O 1
ATOM 701 N N . ALA A 1 95 ? -14.590 25.603 6.769 1.00 82.00 95 ALA A N 1
ATOM 702 C CA . ALA A 1 95 ? -14.060 24.927 7.958 1.00 82.00 95 ALA A CA 1
ATOM 703 C C . ALA A 1 95 ? -13.022 23.837 7.639 1.00 82.00 95 ALA A C 1
ATOM 705 O O . ALA A 1 95 ? -12.042 23.693 8.368 1.00 82.00 95 ALA A O 1
ATOM 706 N N . ALA A 1 96 ? -13.200 23.115 6.529 1.00 81.75 96 ALA A N 1
ATOM 707 C CA . ALA A 1 96 ? -12.271 22.067 6.113 1.00 81.75 96 ALA A CA 1
ATOM 708 C C . ALA A 1 96 ? -10.913 22.629 5.657 1.00 81.75 96 ALA A C 1
ATOM 710 O O . ALA A 1 96 ? -9.871 22.058 5.971 1.00 81.75 96 ALA A O 1
ATOM 711 N N . VAL A 1 97 ? -10.913 23.788 4.991 1.00 91.81 97 VAL A N 1
ATOM 712 C CA . VAL A 1 97 ? -9.684 24.506 4.623 1.00 91.81 97 VAL A CA 1
ATOM 713 C C . VAL A 1 97 ? -8.986 25.038 5.868 1.00 91.81 97 VAL A C 1
ATOM 715 O O . VAL A 1 97 ? -7.780 24.874 6.016 1.00 91.81 97 VAL A O 1
ATOM 718 N N . ARG A 1 98 ? -9.745 25.588 6.819 1.00 90.00 98 ARG A N 1
ATOM 719 C CA . ARG A 1 98 ? -9.184 26.049 8.096 1.00 90.00 98 ARG A CA 1
ATOM 720 C C . ARG A 1 98 ? -8.532 24.906 8.875 1.00 90.00 98 ARG A C 1
ATOM 722 O O . ARG A 1 98 ? -7.478 25.071 9.479 1.00 90.00 98 ARG A O 1
ATOM 729 N N . GLN A 1 99 ? -9.150 23.725 8.844 1.00 86.12 99 GLN A N 1
ATOM 730 C CA . GLN A 1 99 ? -8.596 22.522 9.459 1.00 86.12 99 GLN A CA 1
ATOM 731 C C . GLN A 1 99 ? -7.320 22.055 8.750 1.00 86.12 99 GLN A C 1
ATOM 733 O O . GLN A 1 99 ? -6.361 21.691 9.424 1.00 86.12 99 GLN A O 1
ATOM 738 N N . LEU A 1 100 ? -7.282 22.094 7.416 1.00 89.62 100 LEU A N 1
ATOM 739 C CA . LEU A 1 100 ? -6.068 21.842 6.639 1.00 89.62 100 LEU A CA 1
ATOM 740 C C . LEU A 1 100 ? -4.938 22.799 7.046 1.00 89.62 100 LEU A C 1
ATOM 742 O O . LEU A 1 100 ? -3.844 22.335 7.352 1.00 89.62 100 LEU A O 1
ATOM 746 N N . GLN A 1 101 ? -5.212 24.104 7.098 1.00 93.44 101 GLN A N 1
ATOM 747 C CA . GLN A 1 101 ? -4.234 25.132 7.472 1.00 93.44 101 GLN A CA 1
ATOM 748 C C . GLN A 1 101 ? -3.676 24.897 8.882 1.00 93.44 101 GLN A C 1
ATOM 750 O O . GLN A 1 101 ? -2.459 24.840 9.040 1.00 93.44 101 GLN A O 1
ATOM 755 N N . ARG A 1 102 ? -4.540 24.615 9.871 1.00 89.19 102 ARG A N 1
ATOM 756 C CA . ARG A 1 102 ? -4.114 24.186 11.219 1.00 89.19 102 ARG A CA 1
ATOM 757 C C . ARG A 1 102 ? -3.137 23.029 11.189 1.00 89.19 102 ARG A C 1
ATOM 759 O O . ARG A 1 102 ? -2.128 23.032 11.883 1.00 89.19 102 ARG A O 1
ATOM 766 N N . GLN A 1 103 ? -3.466 21.999 10.418 1.00 86.50 103 GLN A N 1
ATOM 767 C CA . GLN A 1 103 ? -2.636 20.807 10.363 1.00 86.50 103 GLN A CA 1
ATOM 768 C C . GLN A 1 103 ? -1.311 21.080 9.647 1.00 86.50 103 GLN A C 1
ATOM 770 O O . GLN A 1 103 ? -0.291 20.551 10.069 1.00 86.50 103 GLN A O 1
ATOM 775 N N . LEU A 1 104 ? -1.289 21.919 8.610 1.00 88.56 104 LEU A N 1
ATOM 776 C CA . LEU A 1 104 ? -0.041 22.350 7.975 1.00 88.56 104 LEU A CA 1
ATOM 777 C C . LEU A 1 104 ? 0.833 23.136 8.958 1.00 88.56 104 LEU A C 1
ATOM 779 O O . LEU A 1 104 ? 2.021 22.840 9.066 1.00 88.56 104 LEU A O 1
ATOM 783 N N . ASN A 1 105 ? 0.247 24.055 9.729 1.00 88.62 105 ASN A N 1
ATOM 784 C CA . ASN A 1 105 ? 0.959 24.808 10.764 1.00 88.62 105 ASN A CA 1
ATOM 785 C C . ASN A 1 105 ? 1.518 23.8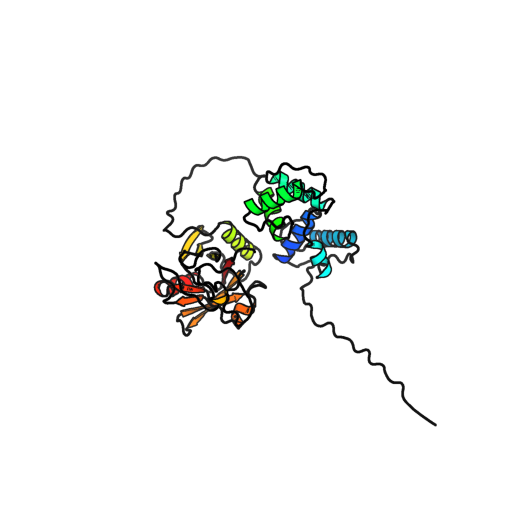93 11.863 1.00 88.62 105 ASN A C 1
ATOM 787 O O . ASN A 1 105 ? 2.690 23.992 12.219 1.00 88.62 105 ASN A O 1
ATOM 791 N N . ALA A 1 106 ? 0.731 22.916 12.325 1.00 81.19 106 ALA A N 1
ATOM 792 C CA . ALA A 1 106 ? 1.194 21.892 13.266 1.00 81.19 106 ALA A CA 1
ATOM 793 C C . ALA A 1 106 ? 2.343 21.026 12.708 1.00 81.19 106 ALA A C 1
ATOM 795 O O . ALA A 1 106 ? 3.095 20.422 13.470 1.00 81.19 106 ALA A O 1
ATOM 796 N N . ASN A 1 107 ? 2.489 20.973 11.382 1.00 79.56 107 ASN A N 1
ATOM 797 C CA . ASN A 1 107 ? 3.577 20.297 10.676 1.00 79.56 107 ASN A CA 1
ATOM 798 C C . ASN A 1 107 ? 4.695 21.259 10.230 1.00 79.56 107 ASN A C 1
ATOM 800 O O . ASN A 1 107 ? 5.484 20.922 9.347 1.00 79.56 107 ASN A O 1
ATOM 804 N N . GLY A 1 108 ? 4.781 22.444 10.838 1.00 83.31 108 GLY A N 1
ATOM 805 C CA . GLY A 1 108 ? 5.884 23.386 10.642 1.00 83.31 108 GLY A CA 1
ATOM 806 C C . GLY A 1 108 ? 5.667 24.426 9.544 1.00 83.31 108 GLY A C 1
ATOM 807 O O . GLY A 1 108 ? 6.569 25.226 9.298 1.00 83.31 108 GLY A O 1
ATOM 808 N N . ALA A 1 109 ? 4.498 24.463 8.897 1.00 88.75 109 ALA A N 1
ATOM 809 C CA . ALA A 1 109 ? 4.142 25.603 8.058 1.00 88.75 109 ALA A CA 1
ATOM 810 C C . ALA A 1 109 ? 3.879 26.855 8.916 1.00 88.75 109 ALA A C 1
ATOM 812 O O . ALA A 1 109 ? 3.623 26.776 10.117 1.00 88.75 109 ALA A O 1
ATOM 813 N N . ARG A 1 110 ? 3.944 28.028 8.285 1.00 92.69 110 ARG A N 1
ATOM 814 C CA . ARG A 1 110 ? 3.615 29.316 8.908 1.00 92.69 110 ARG A CA 1
ATOM 815 C C . ARG A 1 110 ? 2.680 30.086 7.984 1.00 92.69 110 ARG A C 1
ATOM 817 O O . ARG A 1 110 ? 3.106 30.994 7.277 1.00 92.69 110 ARG A O 1
ATOM 824 N N . ILE A 1 111 ? 1.424 29.652 7.926 1.00 94.69 111 ILE A N 1
ATOM 825 C CA . ILE A 1 111 ? 0.385 30.249 7.078 1.00 94.69 111 ILE A CA 1
ATOM 826 C C . ILE A 1 111 ? -0.813 30.711 7.910 1.00 94.69 111 ILE A C 1
ATOM 828 O O . ILE A 1 111 ? -1.054 30.214 9.009 1.00 94.69 111 ILE A O 1
ATOM 832 N N . SER A 1 112 ? -1.583 31.656 7.368 1.00 94.00 112 SER A N 1
ATOM 833 C CA . SER A 1 112 ? -2.833 32.111 7.985 1.00 94.00 112 SER A CA 1
ATOM 834 C C . SER A 1 112 ? -3.878 30.990 8.011 1.00 94.00 112 SER A C 1
ATOM 836 O O . SER A 1 112 ? -4.062 30.281 7.022 1.00 94.00 112 SER A O 1
ATOM 838 N N . GLU A 1 113 ? -4.590 30.851 9.130 1.00 95.00 113 GLU A N 1
ATOM 839 C CA . GLU A 1 113 ? -5.722 29.928 9.295 1.00 95.00 113 GLU A CA 1
ATOM 840 C C . GLU A 1 113 ? -7.053 30.630 9.010 1.00 95.00 113 GLU A C 1
ATOM 842 O O . GLU A 1 113 ? -7.997 30.577 9.803 1.00 95.00 113 GLU A O 1
ATOM 847 N N . ASP A 1 114 ? -7.129 31.339 7.889 1.00 92.38 114 ASP A N 1
ATOM 848 C CA . ASP A 1 114 ? -8.284 32.148 7.491 1.00 92.38 114 ASP A CA 1
ATOM 849 C C . ASP A 1 114 ? -9.444 31.325 6.901 1.00 92.38 114 ASP A C 1
ATOM 851 O O . ASP A 1 114 ? -10.572 31.815 6.795 1.00 92.38 114 ASP A O 1
ATOM 855 N N . GLY A 1 115 ? -9.205 30.049 6.595 1.00 92.06 115 GLY A N 1
ATOM 856 C CA . GLY A 1 115 ? -10.156 29.158 5.947 1.00 92.06 115 GLY A CA 1
ATOM 857 C C . GLY A 1 115 ? -10.297 29.392 4.445 1.00 92.06 115 GLY A C 1
ATOM 858 O O . GLY A 1 115 ? -11.292 28.941 3.878 1.00 92.06 115 GLY A O 1
ATOM 859 N N . LYS A 1 116 ? -9.344 30.071 3.797 1.00 95.31 116 LYS A N 1
ATOM 860 C CA . LYS A 1 116 ? -9.315 30.319 2.350 1.00 95.31 116 LYS A CA 1
ATOM 861 C C . LYS A 1 116 ? -8.109 29.632 1.717 1.00 95.31 116 LYS A C 1
ATOM 863 O O . LYS A 1 116 ? -6.962 29.908 2.059 1.00 95.31 116 LYS A O 1
ATOM 868 N N . PHE A 1 117 ? -8.347 28.746 0.753 1.00 93.00 117 PHE A N 1
ATOM 869 C CA . PHE A 1 117 ? -7.266 28.024 0.092 1.00 93.00 117 PHE A CA 1
ATOM 870 C C . PHE A 1 117 ? -6.677 28.905 -1.014 1.00 93.00 117 PHE A C 1
ATOM 872 O O . PHE A 1 117 ? -7.033 28.794 -2.190 1.00 93.00 117 PHE A O 1
ATOM 879 N N . GLY A 1 118 ? -5.784 29.808 -0.612 1.00 93.25 118 GLY A N 1
ATOM 880 C CA . GLY A 1 118 ? -5.000 30.666 -1.501 1.00 93.25 118 GLY A CA 1
ATOM 881 C C . GLY A 1 118 ? -3.600 30.114 -1.817 1.00 93.25 118 GLY A C 1
ATOM 882 O O . GLY A 1 118 ? -3.256 29.010 -1.382 1.00 93.25 118 GLY A O 1
ATOM 883 N N . PRO A 1 119 ? -2.760 30.901 -2.518 1.00 93.94 119 PRO A N 1
ATOM 884 C CA . PRO A 1 119 ? -1.413 30.494 -2.924 1.00 93.94 119 PRO A CA 1
ATOM 885 C C . PRO A 1 119 ? -0.534 29.990 -1.778 1.00 93.94 119 PRO A C 1
ATOM 887 O O . PRO A 1 119 ? 0.111 28.958 -1.904 1.00 93.94 119 PRO A O 1
ATOM 890 N N . ASN A 1 120 ? -0.565 30.660 -0.623 1.00 92.69 120 ASN A N 1
ATOM 891 C CA . ASN A 1 120 ? 0.256 30.271 0.527 1.00 92.69 120 ASN A CA 1
ATOM 892 C C . ASN A 1 120 ? -0.140 28.898 1.089 1.00 92.69 120 ASN A C 1
ATOM 894 O O . ASN A 1 120 ? 0.720 28.131 1.514 1.00 92.69 120 ASN A O 1
ATOM 898 N N . THR A 1 121 ? -1.439 28.573 1.069 1.00 95.38 121 THR A N 1
ATOM 899 C CA . THR A 1 121 ? -1.927 27.258 1.512 1.00 95.38 121 THR A CA 1
ATOM 900 C C . THR A 1 121 ? -1.513 26.169 0.527 1.00 95.38 121 THR A C 1
ATOM 902 O O . THR A 1 121 ? -1.099 25.095 0.956 1.00 95.38 121 THR A O 1
ATOM 905 N N . GLU A 1 122 ? -1.564 26.455 -0.777 1.00 93.00 122 GLU A N 1
ATOM 906 C CA . GLU A 1 122 ? -1.091 25.535 -1.815 1.00 93.00 122 GLU A CA 1
ATOM 907 C C . GLU A 1 122 ? 0.401 25.240 -1.670 1.00 93.00 122 GLU A C 1
ATOM 909 O O . GLU A 1 122 ? 0.775 24.079 -1.522 1.00 93.00 122 GLU A O 1
ATOM 914 N N . SER A 1 123 ? 1.241 26.276 -1.596 1.00 89.88 123 SER A N 1
ATOM 915 C CA . SER A 1 123 ? 2.692 26.127 -1.443 1.00 89.88 123 SER A CA 1
ATOM 916 C C . SER A 1 123 ? 3.063 25.358 -0.174 1.00 89.88 123 SER A C 1
ATOM 918 O O . SER A 1 123 ? 3.944 24.497 -0.197 1.00 89.88 123 SER A O 1
ATOM 920 N N . ALA A 1 124 ? 2.379 25.626 0.944 1.00 91.62 124 ALA A N 1
ATOM 921 C CA . ALA A 1 124 ? 2.582 24.884 2.186 1.00 91.62 124 ALA A CA 1
ATOM 922 C C . ALA A 1 124 ? 2.172 23.410 2.047 1.00 91.62 124 ALA A C 1
ATOM 924 O O . ALA A 1 124 ? 2.864 22.522 2.551 1.00 91.62 124 ALA A O 1
ATOM 925 N N . LEU A 1 125 ? 1.073 23.133 1.341 1.00 91.19 125 LEU A N 1
ATOM 926 C CA . LEU A 1 125 ? 0.625 21.772 1.079 1.00 91.19 125 LEU A CA 1
ATOM 927 C C . LEU A 1 125 ? 1.590 21.018 0.160 1.00 91.19 125 LEU A C 1
ATOM 929 O O . LEU A 1 125 ? 1.902 19.864 0.439 1.00 91.19 125 LEU A O 1
ATOM 933 N N . GLU A 1 126 ? 2.106 21.654 -0.888 1.00 83.38 126 GLU A N 1
ATOM 934 C CA . GLU A 1 126 ? 3.115 21.068 -1.775 1.00 83.38 126 GLU A CA 1
ATOM 935 C C . GLU A 1 126 ? 4.432 20.803 -1.045 1.00 83.38 126 GLU A C 1
ATOM 937 O O . GLU A 1 126 ? 5.036 19.744 -1.221 1.00 83.38 126 GLU A O 1
ATOM 942 N N . ALA A 1 127 ? 4.868 21.725 -0.182 1.00 79.00 127 ALA A N 1
ATOM 943 C CA . ALA A 1 127 ? 6.046 21.534 0.659 1.00 79.00 127 ALA A CA 1
ATOM 944 C C . ALA A 1 127 ? 5.862 20.345 1.613 1.00 79.00 127 ALA A C 1
ATOM 946 O O . ALA A 1 127 ? 6.755 19.503 1.736 1.00 79.00 127 ALA A O 1
ATOM 947 N N . PHE A 1 128 ? 4.682 20.225 2.225 1.00 82.62 128 PHE A N 1
ATOM 948 C CA . PHE A 1 128 ? 4.320 19.069 3.038 1.00 82.62 128 PHE A CA 1
ATOM 949 C C . PHE A 1 128 ? 4.288 17.772 2.215 1.00 82.62 128 PHE A C 1
ATOM 951 O O . PHE A 1 128 ? 4.824 16.744 2.626 1.00 82.62 128 PHE A O 1
ATOM 958 N N . GLN A 1 129 ? 3.688 17.795 1.025 1.00 81.94 129 GLN A N 1
ATOM 959 C CA . GLN A 1 129 ? 3.666 16.644 0.124 1.00 81.94 129 GLN A CA 1
ATOM 960 C C . GLN A 1 129 ? 5.090 16.217 -0.238 1.00 81.94 129 GLN A C 1
ATOM 962 O O . GLN A 1 129 ? 5.421 15.036 -0.118 1.00 81.94 129 GLN A O 1
ATOM 967 N N . ARG A 1 130 ? 5.959 17.172 -0.579 1.00 80.00 130 ARG A N 1
ATOM 968 C CA . ARG A 1 130 ? 7.377 16.943 -0.871 1.00 80.00 130 ARG A CA 1
ATOM 969 C C . ARG A 1 130 ? 8.110 16.328 0.321 1.00 80.00 130 ARG A C 1
ATOM 971 O O . ARG A 1 130 ? 8.780 15.313 0.139 1.00 80.00 130 ARG A O 1
ATOM 978 N N . SER A 1 131 ? 7.949 16.876 1.529 1.00 72.69 131 SER A N 1
ATOM 979 C CA . SER A 1 131 ? 8.597 16.346 2.742 1.00 72.69 131 SER A CA 1
ATOM 980 C C . SER A 1 131 ? 8.113 14.936 3.098 1.00 72.69 131 SER A C 1
ATOM 982 O O . SER A 1 131 ? 8.875 14.117 3.610 1.00 72.69 131 SER A O 1
ATOM 984 N N . MET A 1 132 ? 6.870 14.607 2.740 1.00 69.00 132 MET A N 1
ATOM 985 C CA . MET A 1 132 ? 6.271 13.284 2.936 1.00 69.00 132 MET A CA 1
ATOM 986 C C . MET A 1 132 ? 6.500 12.308 1.768 1.00 69.00 132 MET A C 1
ATOM 988 O O . MET A 1 132 ? 5.995 11.173 1.814 1.00 69.00 132 MET A O 1
ATOM 992 N N . GLY A 1 133 ? 7.247 12.722 0.736 1.00 64.62 133 GLY A N 1
ATOM 993 C CA . GLY A 1 133 ? 7.533 11.934 -0.466 1.00 64.62 133 GLY A CA 1
ATOM 994 C C . GLY A 1 133 ? 6.293 11.624 -1.313 1.00 64.62 133 GLY A C 1
ATOM 995 O O . GLY A 1 133 ? 6.208 10.545 -1.902 1.00 64.62 133 GLY A O 1
ATOM 996 N N . LEU A 1 134 ? 5.308 12.521 -1.306 1.00 66.56 134 LEU A N 1
ATOM 997 C CA . LEU A 1 134 ? 4.082 12.472 -2.101 1.00 66.56 134 LEU A CA 1
ATOM 998 C C . LEU A 1 134 ? 4.245 13.299 -3.387 1.00 66.56 134 LEU A C 1
ATOM 1000 O O . LEU A 1 134 ? 5.088 14.196 -3.461 1.00 66.56 134 LEU A O 1
ATOM 1004 N N . GLY A 1 135 ? 3.416 13.012 -4.394 1.00 65.50 135 GLY A N 1
ATOM 1005 C CA . GLY A 1 135 ? 3.284 13.887 -5.559 1.00 65.50 135 GLY A CA 1
ATOM 1006 C C . GLY A 1 135 ? 2.801 15.274 -5.127 1.00 65.50 135 GLY A C 1
ATOM 1007 O O . GLY A 1 135 ? 1.869 15.378 -4.331 1.00 65.50 135 GLY A O 1
ATOM 1008 N N . GLN A 1 136 ? 3.451 16.324 -5.630 1.00 75.81 136 GLN A N 1
ATOM 1009 C CA . GLN A 1 136 ? 3.145 17.727 -5.323 1.00 75.81 136 GLN A CA 1
ATOM 1010 C C . GLN A 1 136 ? 1.942 18.171 -6.157 1.00 75.81 136 GLN A C 1
ATOM 1012 O O . GLN A 1 136 ? 2.071 18.920 -7.117 1.00 75.81 136 GLN A O 1
ATOM 1017 N N . SER A 1 137 ? 0.780 17.593 -5.866 1.00 71.69 137 SER A N 1
ATOM 1018 C CA . SER A 1 137 ? -0.442 17.858 -6.622 1.00 71.69 137 SER A CA 1
ATOM 1019 C C . SER A 1 137 ? -1.066 19.209 -6.280 1.00 71.69 137 SER A C 1
ATOM 1021 O O . SER A 1 137 ? -1.991 19.617 -6.977 1.00 71.69 137 SER A O 1
ATOM 1023 N N . GLY A 1 138 ? -0.649 19.838 -5.172 1.00 78.38 138 GLY A N 1
ATOM 1024 C CA . GLY A 1 138 ? -1.284 21.042 -4.626 1.00 78.38 138 GLY A CA 1
ATOM 1025 C C . GLY A 1 138 ? -2.692 20.787 -4.071 1.00 78.38 138 GLY A C 1
ATOM 1026 O O . GLY A 1 138 ? -3.388 21.715 -3.666 1.00 78.38 138 GLY A O 1
ATOM 1027 N N . LYS A 1 139 ? -3.134 19.521 -4.027 1.00 84.44 139 LYS A N 1
ATOM 1028 C CA . LYS A 1 139 ? -4.487 19.114 -3.625 1.00 84.44 139 LYS A CA 1
ATOM 1029 C C . LYS A 1 139 ? -4.451 18.204 -2.409 1.00 84.44 139 LYS A C 1
ATOM 1031 O O . LYS A 1 139 ? -3.680 17.247 -2.347 1.00 84.44 139 LYS A O 1
ATOM 1036 N N . LEU A 1 140 ? -5.346 18.446 -1.458 1.00 82.44 140 LEU A N 1
ATOM 1037 C CA . LEU A 1 140 ? -5.531 17.580 -0.302 1.00 82.44 140 LEU A CA 1
ATOM 1038 C C . LEU A 1 140 ? -6.458 16.424 -0.680 1.00 82.44 140 LEU A C 1
ATOM 1040 O O . LEU A 1 140 ? -7.671 16.481 -0.486 1.00 82.44 140 LEU A O 1
ATOM 1044 N N . ASP A 1 141 ? -5.869 15.373 -1.234 1.00 75.81 141 ASP A N 1
ATOM 1045 C CA . ASP A 1 141 ? -6.539 14.098 -1.465 1.00 75.81 141 ASP A CA 1
ATOM 1046 C C . ASP A 1 141 ? -6.479 13.176 -0.231 1.00 75.81 141 ASP A C 1
ATOM 1048 O O . ASP A 1 141 ? -5.851 13.474 0.790 1.00 75.81 141 ASP A O 1
ATOM 1052 N N . SER A 1 142 ? -7.126 12.011 -0.321 1.00 66.25 142 SER A N 1
ATOM 1053 C CA . SER A 1 142 ? -7.158 11.044 0.786 1.00 66.25 142 SER A CA 1
ATOM 1054 C C . SER A 1 142 ? -5.769 10.514 1.199 1.00 66.25 142 SER A C 1
ATOM 1056 O O . SER A 1 142 ? -5.559 10.207 2.378 1.00 66.25 142 SER A O 1
ATOM 1058 N N . SER A 1 143 ? -4.804 10.445 0.271 1.00 66.00 143 SER A N 1
ATOM 1059 C CA . SER A 1 143 ? -3.413 10.059 0.558 1.00 66.00 143 SER A CA 1
ATOM 1060 C C . SER A 1 143 ? -2.700 11.124 1.379 1.00 66.00 143 SER A C 1
ATOM 1062 O O . SER A 1 143 ? -2.098 10.802 2.406 1.00 66.00 143 SER A O 1
ATOM 1064 N N . THR A 1 144 ? -2.806 12.382 0.962 1.00 76.69 144 THR A N 1
ATOM 1065 C CA . THR A 1 144 ? -2.191 13.537 1.618 1.00 76.69 144 THR A CA 1
ATOM 1066 C C . THR A 1 144 ? -2.811 13.751 2.995 1.00 76.69 144 THR A C 1
ATOM 1068 O O . THR A 1 144 ? -2.088 13.852 3.989 1.00 76.69 144 THR A O 1
ATOM 1071 N N . LEU A 1 145 ? -4.142 13.675 3.091 1.00 73.56 145 LEU A N 1
ATOM 1072 C CA . LEU A 1 145 ? -4.885 13.804 4.344 1.00 73.56 145 LEU A CA 1
ATOM 1073 C C . LEU A 1 145 ? -4.453 12.772 5.390 1.00 73.56 145 LEU A C 1
ATOM 1075 O O . LEU A 1 145 ? -4.270 13.101 6.562 1.00 73.56 145 LEU A O 1
ATOM 1079 N N . SER A 1 146 ? -4.239 11.519 4.978 1.00 67.75 146 SER A N 1
ATOM 1080 C CA . SER A 1 146 ? -3.762 10.486 5.896 1.00 67.75 146 SER A CA 1
ATOM 1081 C C . SER A 1 146 ? -2.400 10.801 6.504 1.00 67.75 146 SER A C 1
ATOM 1083 O O . SER A 1 146 ? -2.130 10.358 7.621 1.00 67.75 146 SER A O 1
ATOM 1085 N N . LYS A 1 147 ? -1.504 11.446 5.754 1.00 73.25 147 LYS A N 1
ATOM 1086 C CA . LYS A 1 147 ? -0.155 11.767 6.234 1.00 73.25 147 LYS A CA 1
ATOM 1087 C C . LYS A 1 147 ? -0.186 13.000 7.114 1.00 73.25 147 LYS A C 1
ATOM 1089 O O . LYS A 1 147 ? 0.435 12.984 8.169 1.00 73.25 147 LYS A O 1
ATOM 1094 N N . LEU A 1 148 ? -0.984 13.983 6.722 1.00 76.88 148 LEU A N 1
ATOM 1095 C CA . LEU A 1 148 ? -1.167 15.233 7.439 1.00 76.88 148 LEU A CA 1
ATOM 1096 C C . LEU A 1 148 ? -1.727 15.009 8.854 1.00 76.88 148 LEU A C 1
ATOM 1098 O O . LEU A 1 148 ? -1.124 15.449 9.829 1.00 76.88 148 LEU A O 1
ATOM 1102 N N . LEU A 1 149 ? -2.796 14.213 8.980 1.00 69.75 149 LEU A N 1
ATOM 1103 C CA . LEU A 1 149 ? -3.387 13.867 10.283 1.00 69.75 149 LEU A CA 1
ATOM 1104 C C . LEU A 1 149 ? -2.506 12.934 11.131 1.00 69.75 149 LEU A C 1
ATOM 1106 O O . LEU A 1 149 ? -2.615 12.919 12.355 1.00 69.75 149 LEU A O 1
ATOM 1110 N N . GLY A 1 150 ? -1.672 12.109 10.492 1.00 65.44 150 GLY A N 1
ATOM 1111 C CA . GLY A 1 150 ? -0.776 11.182 11.188 1.00 65.44 150 GLY A CA 1
ATOM 1112 C C . GLY A 1 150 ? 0.464 11.864 11.764 1.00 65.44 150 GLY A C 1
ATOM 1113 O O . GLY A 1 150 ? 0.906 11.496 12.846 1.00 65.44 150 GLY A O 1
ATOM 1114 N N . ALA A 1 151 ? 1.004 12.861 11.064 1.00 57.53 151 ALA A N 1
ATOM 1115 C CA . ALA A 1 151 ? 2.206 13.576 11.478 1.00 57.53 151 ALA A CA 1
ATOM 1116 C C . ALA A 1 151 ? 1.937 14.570 12.626 1.00 57.53 151 ALA A C 1
ATOM 1118 O O . ALA A 1 151 ? 2.727 14.638 13.562 1.00 57.53 151 ALA A O 1
ATOM 1119 N N . ALA A 1 152 ? 0.763 15.215 12.657 1.00 52.28 152 ALA A N 1
ATOM 1120 C CA . ALA A 1 152 ? 0.370 16.093 13.767 1.00 52.28 152 ALA A CA 1
ATOM 1121 C C . ALA A 1 152 ? 0.233 15.362 15.120 1.00 52.28 152 ALA A C 1
ATOM 1123 O O . ALA A 1 152 ? 0.385 15.971 16.173 1.00 52.28 152 ALA A O 1
ATOM 1124 N N . ARG A 1 153 ? -0.030 14.047 15.103 1.00 47.09 153 ARG A N 1
ATOM 1125 C CA . ARG A 1 153 ? -0.140 13.205 16.309 1.00 47.09 153 ARG A CA 1
ATOM 1126 C C . ARG A 1 153 ? 1.205 12.728 16.862 1.00 47.09 153 ARG A C 1
ATOM 1128 O O . ARG A 1 153 ? 1.236 12.223 17.976 1.00 47.09 153 ARG A O 1
ATOM 1135 N N . GLY A 1 154 ? 2.289 12.857 16.094 1.00 37.06 154 GLY A N 1
ATOM 1136 C CA . GLY A 1 154 ? 3.645 12.514 16.537 1.00 37.06 154 GLY A CA 1
ATOM 1137 C C . GLY A 1 154 ? 4.345 13.632 17.315 1.00 37.06 154 GLY A C 1
ATOM 1138 O O . GLY A 1 154 ? 5.334 13.364 17.983 1.00 37.06 154 GLY A O 1
ATOM 1139 N N . ASN A 1 155 ? 3.815 14.860 17.264 1.00 36.47 155 ASN A N 1
ATOM 1140 C CA . ASN A 1 155 ? 4.418 16.050 17.875 1.00 36.47 155 ASN A CA 1
ATOM 1141 C C . ASN A 1 155 ? 3.742 16.493 19.188 1.00 36.47 155 ASN A C 1
ATOM 1143 O O . ASN A 1 155 ? 4.062 17.559 19.702 1.00 36.47 155 ASN A O 1
ATOM 1147 N N . SER A 1 156 ? 2.814 15.703 19.743 1.00 33.56 156 SER A N 1
ATOM 1148 C CA . SER A 1 156 ? 2.074 16.048 20.970 1.00 33.56 156 SER A CA 1
ATOM 1149 C C . SER A 1 156 ? 2.349 15.117 22.157 1.00 33.56 156 SER A C 1
ATOM 1151 O O . SER A 1 156 ? 1.510 14.991 23.042 1.00 33.56 156 SER A O 1
ATOM 1153 N N . SER A 1 157 ? 3.502 14.450 22.193 1.00 31.02 157 SER A N 1
ATOM 1154 C CA . SER A 1 157 ? 3.939 13.670 23.357 1.00 31.02 157 SER A CA 1
ATOM 1155 C C . SER A 1 157 ? 5.402 13.972 23.660 1.00 31.02 157 SER A C 1
ATOM 1157 O O . SER A 1 157 ? 6.300 13.224 23.279 1.00 31.02 157 SER A O 1
ATOM 1159 N N . GLY A 1 158 ? 5.628 15.112 24.304 1.00 27.83 158 GLY A N 1
ATOM 1160 C CA . GLY A 1 158 ? 6.884 15.423 24.966 1.00 27.83 158 GLY A CA 1
ATOM 1161 C C . GLY A 1 158 ? 6.648 15.517 26.465 1.00 27.83 158 GLY A C 1
ATOM 1162 O O . GLY A 1 158 ? 6.069 16.502 26.899 1.00 27.83 158 GLY A O 1
ATOM 1163 N N . THR A 1 159 ? 7.109 14.508 27.207 1.00 27.02 159 THR A N 1
ATOM 1164 C CA . THR A 1 159 ? 7.763 14.629 28.521 1.00 27.02 159 THR A CA 1
ATOM 1165 C C . THR A 1 159 ? 8.491 13.314 28.843 1.00 27.02 159 THR A C 1
ATOM 1167 O O . THR A 1 159 ? 7.862 12.265 28.889 1.00 27.02 159 THR A O 1
ATOM 1170 N N . GLY A 1 160 ? 9.813 13.409 29.050 1.00 26.08 160 GLY A N 1
ATOM 1171 C CA . GLY A 1 160 ? 10.663 12.500 29.839 1.00 26.08 160 GLY A CA 1
ATOM 1172 C C . GLY A 1 160 ? 10.851 11.056 29.359 1.00 26.08 160 GLY A C 1
ATOM 1173 O O . GLY A 1 160 ? 9.995 10.218 29.577 1.00 26.08 160 GLY A O 1
ATOM 1174 N N . GLU A 1 161 ? 12.009 10.724 28.787 1.00 25.86 161 GLU A N 1
ATOM 1175 C CA . GLU A 1 161 ? 13.147 10.232 29.581 1.00 25.86 161 GLU A CA 1
ATOM 1176 C C . GLU A 1 161 ? 14.321 9.840 28.678 1.00 25.86 161 GLU A C 1
ATOM 1178 O O . GLU A 1 161 ? 14.204 9.113 27.690 1.00 25.86 161 GLU A O 1
ATOM 1183 N N . SER A 1 162 ? 15.475 10.374 29.053 1.00 30.52 162 SER A N 1
ATOM 1184 C CA . SER A 1 162 ? 16.782 10.077 28.501 1.00 30.52 162 SER A CA 1
ATOM 1185 C C . SER A 1 162 ? 17.206 8.674 28.930 1.00 30.52 162 SER A C 1
ATOM 1187 O O . SER A 1 162 ? 17.372 8.409 30.115 1.00 30.52 162 SER A O 1
ATOM 1189 N N . GLY A 1 163 ? 17.440 7.791 27.965 1.00 26.30 163 GLY A N 1
ATOM 1190 C CA . GLY A 1 163 ? 18.038 6.480 28.195 1.00 26.30 163 GLY A CA 1
ATOM 1191 C C . GLY A 1 163 ? 18.888 6.095 26.997 1.00 26.30 163 GLY A C 1
ATOM 1192 O O . GLY A 1 163 ? 18.373 5.639 25.979 1.00 26.30 163 GLY A O 1
ATOM 1193 N N . GLY A 1 164 ? 20.193 6.347 27.103 1.00 27.62 164 GLY A N 1
ATOM 1194 C CA . GLY A 1 164 ? 21.185 5.977 26.105 1.00 27.62 164 GLY A CA 1
ATOM 1195 C C . GLY A 1 164 ? 21.201 4.470 25.855 1.00 27.62 164 GLY A C 1
ATOM 1196 O O . GLY A 1 164 ? 21.172 3.662 26.777 1.00 27.62 164 GLY A O 1
ATOM 1197 N N . GLY A 1 165 ? 21.270 4.104 24.581 1.00 24.62 165 GLY A N 1
ATOM 1198 C CA . GLY A 1 165 ? 21.331 2.721 24.130 1.00 24.62 165 GLY A CA 1
ATOM 1199 C C . GLY A 1 165 ? 21.759 2.676 22.675 1.00 24.62 165 GLY A C 1
ATOM 1200 O O . GLY A 1 165 ? 20.971 2.348 21.792 1.00 24.62 165 GLY A O 1
ATOM 1201 N N . SER A 1 166 ? 23.007 3.075 22.425 1.00 34.62 166 SER A N 1
ATOM 1202 C CA . SER A 1 166 ? 23.687 2.867 21.150 1.00 34.62 166 SER A CA 1
ATOM 1203 C C . SER A 1 166 ? 23.765 1.359 20.890 1.00 34.62 166 SER A C 1
ATOM 1205 O O . SER A 1 166 ? 24.553 0.646 21.504 1.00 34.62 166 SER A O 1
ATOM 1207 N N . GLY A 1 167 ? 22.873 0.863 20.035 1.00 25.00 167 GLY A N 1
ATOM 1208 C CA . GLY A 1 167 ? 22.789 -0.530 19.614 1.00 25.00 167 GLY A CA 1
ATOM 1209 C C . GLY A 1 167 ? 22.928 -0.613 18.105 1.00 25.00 167 GLY A C 1
ATOM 1210 O O . GLY A 1 167 ? 21.946 -0.770 17.381 1.00 25.00 167 GLY A O 1
ATOM 1211 N N . THR A 1 168 ? 24.157 -0.461 17.625 1.00 32.25 168 THR A N 1
ATOM 1212 C CA . THR A 1 168 ? 24.553 -0.637 16.229 1.00 32.25 168 THR A CA 1
ATOM 1213 C C . THR A 1 168 ? 24.218 -2.064 15.784 1.00 32.25 168 THR A C 1
ATOM 1215 O O . THR A 1 168 ? 24.943 -3.008 16.083 1.00 32.25 168 THR A O 1
ATOM 1218 N N . LEU A 1 169 ? 23.109 -2.250 15.064 1.00 33.16 169 LEU A N 1
ATOM 1219 C CA . LEU A 1 169 ? 22.796 -3.521 14.410 1.00 33.16 169 LEU A CA 1
ATOM 1220 C C . LEU A 1 169 ? 23.287 -3.463 12.965 1.00 33.16 169 LEU A C 1
ATOM 1222 O O . LEU A 1 169 ? 22.738 -2.757 12.118 1.00 33.16 169 LEU A O 1
ATOM 1226 N N . ALA A 1 170 ? 24.368 -4.200 12.723 1.00 28.55 170 ALA A N 1
ATOM 1227 C CA . ALA A 1 170 ? 25.094 -4.289 11.468 1.00 28.55 170 ALA A CA 1
ATOM 1228 C C . ALA A 1 170 ? 24.169 -4.532 10.261 1.00 28.55 170 ALA A C 1
ATOM 1230 O O . ALA A 1 170 ? 23.572 -5.597 10.085 1.00 28.55 170 ALA A O 1
ATOM 1231 N N . ALA A 1 171 ? 24.090 -3.525 9.392 1.00 32.00 171 ALA A N 1
ATOM 1232 C CA . ALA A 1 171 ? 23.428 -3.598 8.103 1.00 32.00 171 ALA A CA 1
ATOM 1233 C C . ALA A 1 171 ? 24.309 -4.365 7.102 1.00 32.00 171 ALA A C 1
ATOM 1235 O O . ALA A 1 171 ? 25.259 -3.830 6.532 1.00 32.00 171 ALA A O 1
ATOM 1236 N N . GLY A 1 172 ? 23.970 -5.625 6.836 1.00 29.88 172 GLY A N 1
ATOM 1237 C CA . GLY A 1 172 ? 24.564 -6.392 5.742 1.00 29.88 172 GLY A CA 1
ATOM 1238 C C . GLY A 1 172 ? 24.132 -5.867 4.366 1.00 29.88 172 GLY A C 1
ATOM 1239 O O . GLY A 1 172 ? 23.146 -6.354 3.816 1.00 29.88 172 GLY A O 1
ATOM 1240 N N . ARG A 1 173 ? 24.866 -4.883 3.820 1.00 36.72 173 ARG A N 1
ATOM 1241 C CA . ARG A 1 173 ? 24.997 -4.438 2.401 1.00 36.72 173 ARG A CA 1
ATOM 1242 C C . ARG A 1 173 ? 23.771 -4.437 1.454 1.00 36.72 173 ARG A C 1
ATOM 1244 O O . ARG A 1 173 ? 23.924 -4.295 0.246 1.00 36.72 173 ARG A O 1
ATOM 1251 N N . GLY A 1 174 ? 22.541 -4.486 1.946 1.00 45.22 174 GLY A N 1
ATOM 1252 C CA . GLY A 1 174 ? 21.352 -4.100 1.188 1.00 45.22 174 GLY A CA 1
ATOM 1253 C C . GLY A 1 174 ? 20.342 -3.513 2.154 1.00 45.22 174 GLY A C 1
ATOM 1254 O O . GLY A 1 174 ? 19.909 -4.196 3.074 1.00 45.22 174 GLY A O 1
ATOM 1255 N N . GLY A 1 175 ? 20.090 -2.214 1.989 1.00 62.97 175 GLY A N 1
ATOM 1256 C CA . GLY A 1 175 ? 19.501 -1.349 3.010 1.00 62.97 175 GLY A CA 1
ATOM 1257 C C . GLY A 1 175 ? 18.178 -1.835 3.598 1.00 62.97 175 GLY A C 1
ATOM 1258 O O . GLY A 1 175 ? 17.462 -2.628 2.995 1.00 62.97 175 GLY A O 1
ATOM 1259 N N . ALA A 1 176 ? 17.851 -1.318 4.780 1.00 74.44 176 ALA A N 1
ATOM 1260 C CA . ALA A 1 176 ? 16.635 -1.655 5.504 1.00 74.44 176 ALA A CA 1
ATOM 1261 C C . ALA A 1 176 ? 15.352 -1.256 4.734 1.00 74.44 176 ALA A C 1
ATOM 1263 O O . ALA A 1 176 ? 15.355 -0.279 3.972 1.00 74.44 176 ALA A O 1
ATOM 1264 N N . PRO A 1 177 ? 14.229 -1.972 4.940 1.00 79.81 177 PRO A N 1
ATOM 1265 C CA . PRO A 1 177 ? 12.914 -1.526 4.490 1.00 79.81 177 PRO A CA 1
ATOM 1266 C C . PRO A 1 177 ? 12.589 -0.149 5.074 1.00 79.81 177 PRO A C 1
ATOM 1268 O O . PRO A 1 177 ? 12.898 0.142 6.229 1.00 79.81 177 PRO A O 1
ATOM 1271 N N . ARG A 1 178 ? 11.884 0.688 4.307 1.00 80.00 178 ARG A N 1
ATOM 1272 C CA . ARG A 1 178 ? 11.341 1.946 4.838 1.00 80.00 178 ARG A CA 1
ATOM 1273 C C . ARG A 1 178 ? 10.396 1.627 5.998 1.00 80.00 178 ARG A C 1
ATOM 1275 O O . ARG A 1 178 ? 9.406 0.922 5.790 1.00 80.00 178 ARG A O 1
ATOM 1282 N N . SER A 1 179 ? 10.653 2.192 7.176 1.00 73.81 179 SER A N 1
ATOM 1283 C CA . SER A 1 179 ? 9.854 1.978 8.396 1.00 73.81 179 SER A CA 1
ATOM 1284 C C . SER A 1 179 ? 8.353 2.165 8.153 1.00 73.81 179 SER A C 1
ATOM 1286 O O . SER A 1 179 ? 7.549 1.317 8.528 1.00 73.81 179 SER A O 1
ATOM 1288 N N . ARG A 1 180 ? 7.967 3.197 7.389 1.00 80.94 180 ARG A N 1
ATOM 1289 C CA . ARG A 1 180 ? 6.571 3.453 6.988 1.00 80.94 180 ARG A CA 1
ATOM 1290 C C . ARG A 1 180 ? 5.889 2.255 6.316 1.00 80.94 180 ARG A C 1
ATOM 1292 O O . ARG A 1 180 ? 4.688 2.085 6.497 1.00 80.94 180 ARG A O 1
ATOM 1299 N N . LEU A 1 181 ? 6.602 1.464 5.514 1.00 84.88 181 LEU A N 1
ATOM 1300 C CA . LEU A 1 181 ? 6.012 0.311 4.825 1.00 84.88 181 LEU A CA 1
ATOM 1301 C C . LEU A 1 181 ? 5.757 -0.848 5.794 1.00 84.88 181 LEU A C 1
ATOM 1303 O O . LEU A 1 181 ? 4.726 -1.509 5.682 1.00 84.88 181 LEU A O 1
ATOM 1307 N N . ILE A 1 182 ? 6.649 -1.051 6.769 1.00 83.44 182 ILE A N 1
ATOM 1308 C CA . ILE A 1 182 ? 6.432 -2.006 7.864 1.00 83.44 182 ILE A CA 1
ATOM 1309 C C . ILE A 1 182 ? 5.205 -1.585 8.669 1.00 83.44 182 ILE A C 1
ATOM 1311 O O . ILE A 1 182 ? 4.316 -2.401 8.898 1.00 83.44 182 ILE A O 1
ATOM 1315 N N . GLU A 1 183 ? 5.118 -0.311 9.047 1.00 79.19 183 GLU A N 1
ATOM 1316 C CA . GLU A 1 183 ? 3.997 0.189 9.842 1.00 79.19 183 GLU A CA 1
ATOM 1317 C C . GLU A 1 183 ? 2.665 0.100 9.086 1.00 79.19 183 GLU A C 1
ATOM 1319 O O . GLU A 1 183 ? 1.661 -0.313 9.659 1.00 79.19 183 GLU A O 1
ATOM 1324 N N . GLN A 1 184 ? 2.647 0.362 7.775 1.00 80.94 184 GLN A N 1
ATOM 1325 C CA . GLN A 1 184 ? 1.461 0.125 6.939 1.00 80.94 184 GLN A CA 1
ATOM 1326 C C . GLN A 1 184 ? 1.046 -1.354 6.916 1.00 80.94 184 GLN A C 1
ATOM 1328 O O . GLN A 1 184 ? -0.143 -1.661 7.000 1.00 80.94 184 GLN A O 1
ATOM 1333 N N . ALA A 1 185 ? 2.007 -2.277 6.838 1.00 86.06 185 ALA A N 1
ATOM 1334 C CA . ALA A 1 185 ? 1.731 -3.709 6.890 1.00 86.06 185 ALA A CA 1
ATOM 1335 C C . ALA A 1 185 ? 1.208 -4.144 8.274 1.00 86.06 185 ALA A C 1
ATOM 1337 O O . ALA A 1 185 ? 0.195 -4.840 8.353 1.00 86.06 185 ALA A O 1
ATOM 1338 N N . LYS A 1 186 ? 1.819 -3.677 9.371 1.00 83.69 186 LYS A N 1
ATOM 1339 C CA . LYS A 1 186 ? 1.333 -3.924 10.742 1.00 83.69 186 LYS A CA 1
ATOM 1340 C C . LYS A 1 186 ? -0.085 -3.384 10.944 1.00 83.69 186 LYS A C 1
ATOM 1342 O O . LYS A 1 186 ? -0.937 -4.089 11.482 1.00 83.69 186 LYS A O 1
ATOM 1347 N N . GLN A 1 187 ? -0.369 -2.177 10.455 1.00 81.25 187 GLN A N 1
ATOM 1348 C CA . GLN A 1 187 ? -1.703 -1.569 10.508 1.00 81.25 187 GLN A CA 1
ATOM 1349 C C . GLN A 1 187 ? -2.744 -2.373 9.725 1.00 81.25 187 GLN A C 1
ATOM 1351 O O . GLN A 1 187 ? -3.889 -2.486 10.173 1.00 81.25 187 GLN A O 1
ATOM 1356 N N . TYR A 1 188 ? -2.367 -2.957 8.585 1.00 82.50 188 TYR A N 1
ATOM 1357 C CA . TYR A 1 188 ? -3.247 -3.854 7.840 1.00 82.50 188 TYR A CA 1
ATOM 1358 C C . TYR A 1 188 ? -3.598 -5.097 8.672 1.00 82.50 188 TYR A C 1
ATOM 1360 O O . TYR A 1 188 ? -4.777 -5.375 8.878 1.00 82.50 188 TYR A O 1
ATOM 1368 N N . ILE A 1 189 ? -2.602 -5.784 9.251 1.00 83.56 189 ILE A N 1
ATOM 1369 C CA . ILE A 1 189 ? -2.838 -6.951 10.130 1.00 83.56 189 ILE A CA 1
ATOM 1370 C C . ILE A 1 189 ? -3.717 -6.571 11.329 1.00 83.56 189 ILE A C 1
ATOM 1372 O O . ILE A 1 189 ? -4.670 -7.282 11.642 1.00 83.56 189 ILE A O 1
ATOM 1376 N N . ALA A 1 190 ? -3.444 -5.439 11.981 1.00 79.31 190 ALA A N 1
ATOM 1377 C CA . ALA A 1 190 ? -4.243 -4.959 13.109 1.00 79.31 190 ALA A CA 1
ATOM 1378 C C . ALA A 1 190 ? -5.707 -4.680 12.714 1.00 79.31 190 ALA A C 1
ATOM 1380 O O . ALA A 1 190 ? -6.623 -4.925 13.495 1.00 79.31 190 ALA A O 1
ATOM 1381 N N . SER A 1 191 ? -5.938 -4.215 11.482 1.00 75.38 191 SER A N 1
ATOM 1382 C CA . SER A 1 191 ? -7.278 -3.979 10.923 1.00 75.38 191 SER A CA 1
ATOM 1383 C C . SER A 1 191 ? -7.984 -5.262 10.474 1.00 75.38 191 SER A C 1
ATOM 1385 O O . SER A 1 191 ? -9.206 -5.271 10.333 1.00 75.38 191 SER A O 1
ATOM 1387 N N . ASN A 1 192 ? -7.228 -6.334 10.235 1.00 79.12 192 ASN A N 1
ATOM 1388 C CA . ASN A 1 192 ? -7.702 -7.613 9.721 1.00 79.12 192 ASN A CA 1
ATOM 1389 C C . ASN A 1 192 ? -7.158 -8.762 10.593 1.00 79.12 192 ASN A C 1
ATOM 1391 O O . ASN A 1 192 ? -6.327 -9.545 10.142 1.00 79.12 192 ASN A O 1
ATOM 1395 N N . PRO A 1 193 ? -7.611 -8.896 11.855 1.00 72.19 193 PRO A N 1
ATOM 1396 C CA . PRO A 1 193 ? -6.923 -9.710 12.862 1.00 72.19 193 PRO A CA 1
ATOM 1397 C C . PRO A 1 193 ? -7.000 -11.230 12.640 1.00 72.19 193 PRO A C 1
ATOM 1399 O O . PRO A 1 193 ? -6.298 -11.975 13.326 1.00 72.19 193 PRO A O 1
ATOM 1402 N N . ARG A 1 194 ? -7.857 -11.704 11.726 1.00 83.00 194 ARG A N 1
ATOM 1403 C CA . ARG A 1 194 ? -8.059 -13.130 11.428 1.00 83.00 194 ARG A CA 1
ATOM 1404 C C . ARG A 1 194 ? -7.308 -13.531 10.161 1.00 83.00 194 ARG A C 1
ATOM 1406 O O . ARG A 1 194 ? -7.302 -12.797 9.180 1.00 83.00 194 ARG A O 1
ATOM 1413 N N . GLY A 1 195 ? -6.733 -14.733 10.168 1.00 81.00 195 GLY A N 1
ATOM 1414 C CA . GLY A 1 195 ? -6.146 -15.353 8.977 1.00 81.00 195 GLY A CA 1
ATOM 1415 C C . GLY A 1 195 ? -4.691 -14.978 8.678 1.00 81.00 195 GLY A C 1
ATOM 1416 O O . GLY A 1 195 ? -4.140 -15.506 7.710 1.00 81.00 195 GLY A O 1
ATOM 1417 N N . PHE A 1 196 ? -4.053 -14.142 9.504 1.00 92.00 196 PHE A N 1
ATOM 1418 C CA . PHE A 1 196 ? -2.638 -13.809 9.352 1.00 92.00 196 PHE A CA 1
ATOM 1419 C C . PHE A 1 196 ? -1.769 -14.357 10.477 1.00 92.00 196 PHE A C 1
ATOM 1421 O O . PHE A 1 196 ? -2.116 -14.260 11.656 1.00 92.00 196 PHE A O 1
ATOM 1428 N N . LYS A 1 197 ? -0.585 -14.849 10.108 1.00 91.12 197 LYS A N 1
ATOM 1429 C CA . LYS A 1 197 ? 0.535 -14.980 11.038 1.00 91.12 197 LYS A CA 1
ATOM 1430 C C . LYS A 1 197 ? 0.940 -13.580 11.494 1.00 91.12 197 LYS A C 1
ATOM 1432 O O . LYS A 1 197 ? 1.152 -12.694 10.672 1.00 91.12 197 LYS A O 1
ATOM 1437 N N . LYS A 1 198 ? 1.018 -13.380 12.811 1.00 84.75 198 LYS A N 1
ATOM 1438 C CA . LYS A 1 198 ? 1.290 -12.063 13.409 1.00 84.75 198 LYS A CA 1
ATOM 1439 C C . LYS A 1 198 ? 2.766 -11.815 13.689 1.00 84.75 198 LYS A C 1
ATOM 1441 O O . LYS A 1 198 ? 3.131 -10.663 13.872 1.00 84.75 198 LYS A O 1
ATOM 1446 N N . ASN A 1 199 ? 3.583 -12.869 13.731 1.00 90.69 199 ASN A N 1
ATOM 1447 C CA . ASN A 1 199 ? 5.009 -12.841 14.076 1.00 90.69 199 ASN A CA 1
ATOM 1448 C C . ASN A 1 199 ? 5.935 -12.545 12.885 1.00 90.69 199 ASN A C 1
ATOM 1450 O O . ASN A 1 199 ? 7.129 -12.345 13.081 1.00 90.69 199 ASN A O 1
ATOM 1454 N N . VAL A 1 200 ? 5.406 -12.545 11.661 1.00 94.56 200 VAL A N 1
ATOM 1455 C CA . VAL A 1 200 ? 6.176 -12.294 10.444 1.00 94.56 200 VAL A CA 1
ATOM 1456 C C . VAL A 1 200 ? 5.337 -11.507 9.442 1.00 94.56 200 VAL A C 1
ATOM 1458 O O . VAL A 1 200 ? 4.141 -11.757 9.291 1.00 94.56 200 VAL A O 1
ATOM 1461 N N . LEU A 1 201 ? 5.964 -10.565 8.745 1.00 95.50 201 LEU A N 1
ATOM 1462 C CA . LEU A 1 201 ? 5.398 -9.899 7.572 1.00 95.50 201 LEU A CA 1
ATOM 1463 C C . LEU A 1 201 ? 6.458 -9.749 6.483 1.00 95.50 201 LEU A C 1
ATOM 1465 O O . LEU A 1 201 ? 7.657 -9.800 6.756 1.00 95.50 201 LEU A O 1
ATOM 1469 N N . VAL A 1 202 ? 6.014 -9.548 5.246 1.00 98.38 202 VAL A N 1
ATOM 1470 C CA . VAL A 1 202 ? 6.887 -9.317 4.095 1.00 98.38 202 VAL A CA 1
ATOM 1471 C C . VAL A 1 202 ? 6.596 -7.949 3.496 1.00 98.38 202 VAL A C 1
ATOM 1473 O O . VAL A 1 202 ? 5.443 -7.608 3.241 1.00 98.38 202 VAL A O 1
ATOM 1476 N N . VAL A 1 203 ? 7.639 -7.175 3.215 1.00 97.69 203 VAL A N 1
ATOM 1477 C CA . VAL A 1 203 ? 7.550 -5.928 2.446 1.00 97.69 203 VAL A CA 1
ATOM 1478 C C . VAL A 1 203 ?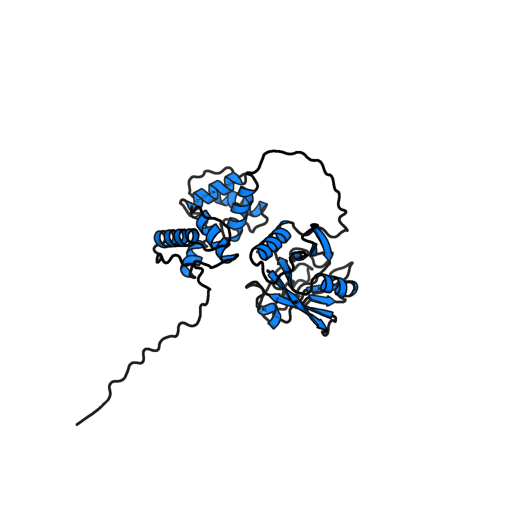 8.339 -6.089 1.156 1.00 97.69 203 VAL A C 1
ATOM 1480 O O . VAL A 1 203 ? 9.500 -6.486 1.186 1.00 97.69 203 VAL A O 1
ATOM 1483 N N . VAL A 1 204 ? 7.733 -5.746 0.023 1.00 98.00 204 VAL A N 1
ATOM 1484 C CA . VAL A 1 204 ? 8.416 -5.641 -1.269 1.00 98.00 204 VAL A CA 1
ATOM 1485 C C . VAL A 1 204 ? 8.389 -4.186 -1.726 1.00 98.00 204 VAL A C 1
ATOM 1487 O O . VAL A 1 204 ? 7.322 -3.654 -2.016 1.00 98.00 204 VAL A O 1
ATOM 1490 N N . ASP A 1 205 ? 9.548 -3.532 -1.794 1.00 95.81 205 ASP A N 1
ATOM 1491 C CA . ASP A 1 205 ? 9.677 -2.130 -2.213 1.00 95.81 205 ASP A CA 1
ATOM 1492 C C . ASP A 1 205 ? 10.100 -2.038 -3.684 1.00 95.81 205 ASP A C 1
ATOM 1494 O O . ASP A 1 205 ? 11.281 -1.989 -4.033 1.00 95.81 205 ASP A O 1
ATOM 1498 N N . PHE A 1 206 ? 9.117 -1.994 -4.577 1.00 95.00 206 PHE A N 1
ATOM 1499 C CA . PHE A 1 206 ? 9.342 -1.852 -6.010 1.00 95.00 206 PHE A CA 1
ATOM 1500 C C . PHE A 1 206 ? 9.821 -0.454 -6.427 1.00 95.00 206 PHE A C 1
ATOM 1502 O O . PHE A 1 206 ? 10.155 -0.274 -7.596 1.00 95.00 206 PHE A O 1
ATOM 1509 N N . THR A 1 207 ? 9.946 0.517 -5.512 1.00 91.31 207 THR A N 1
ATOM 1510 C CA . THR A 1 207 ? 10.640 1.777 -5.836 1.00 91.31 207 THR A CA 1
ATOM 1511 C C . THR A 1 207 ? 12.158 1.590 -5.977 1.00 91.31 207 THR A C 1
ATOM 1513 O O . THR A 1 207 ? 12.825 2.432 -6.581 1.00 91.31 207 THR A O 1
ATOM 1516 N N . LYS A 1 208 ? 12.696 0.464 -5.482 1.00 90.88 208 LYS A N 1
ATOM 1517 C CA . LYS A 1 208 ? 14.097 0.041 -5.621 1.00 90.88 208 LYS A CA 1
ATOM 1518 C C . LYS A 1 208 ? 14.354 -0.744 -6.908 1.00 90.88 208 LYS A C 1
ATOM 1520 O O . LYS A 1 208 ? 13.474 -1.456 -7.418 1.00 90.88 208 LYS A O 1
ATOM 1525 N N . ARG A 1 209 ? 15.590 -0.677 -7.413 1.00 90.75 209 ARG A N 1
ATOM 1526 C CA . ARG A 1 209 ? 16.024 -1.465 -8.578 1.00 90.75 209 ARG A CA 1
ATOM 1527 C C . ARG A 1 209 ? 16.069 -2.959 -8.248 1.00 90.75 209 ARG A C 1
ATOM 1529 O O . ARG A 1 209 ? 16.226 -3.360 -7.103 1.00 90.75 209 ARG A O 1
ATOM 1536 N N . SER A 1 210 ? 15.942 -3.806 -9.266 1.00 89.38 210 SER A N 1
ATOM 1537 C CA . SER A 1 210 ? 15.977 -5.271 -9.147 1.00 89.38 210 SER A CA 1
ATOM 1538 C C . SER A 1 210 ? 17.364 -5.827 -8.803 1.00 89.38 210 SER A C 1
ATOM 1540 O O . SER A 1 210 ? 17.481 -6.996 -8.435 1.00 89.38 210 SER A O 1
ATOM 1542 N N . SER A 1 211 ? 18.406 -5.001 -8.930 1.00 86.00 211 SER A N 1
ATOM 1543 C CA . SER A 1 211 ? 19.763 -5.273 -8.456 1.00 86.00 211 SER A CA 1
ATOM 1544 C C . SER A 1 211 ? 19.926 -5.043 -6.950 1.00 86.00 211 SER A C 1
ATOM 1546 O O . SER A 1 211 ? 20.873 -5.570 -6.371 1.00 86.00 211 SER A O 1
ATOM 1548 N N . GLU A 1 212 ? 19.017 -4.305 -6.309 1.00 89.94 212 GLU A N 1
ATOM 1549 C CA . GLU A 1 212 ? 19.016 -4.055 -4.868 1.00 89.94 212 GLU A CA 1
ATOM 1550 C C . GLU A 1 212 ? 18.185 -5.106 -4.119 1.00 89.94 212 GLU A C 1
ATOM 1552 O O . GLU A 1 212 ? 17.211 -5.662 -4.642 1.00 89.94 212 GLU A O 1
ATOM 1557 N N . LYS A 1 213 ? 18.518 -5.327 -2.842 1.00 90.69 213 LYS A N 1
ATOM 1558 C CA . LYS A 1 213 ? 17.625 -6.040 -1.926 1.00 90.69 213 LYS A CA 1
ATOM 1559 C C . LYS A 1 213 ? 16.368 -5.196 -1.715 1.00 90.69 213 LYS A C 1
ATOM 1561 O O . LYS A 1 213 ? 16.447 -4.031 -1.321 1.00 90.69 213 LYS A O 1
ATOM 1566 N N . ARG A 1 214 ? 15.214 -5.777 -2.032 1.00 95.06 214 ARG A N 1
ATOM 1567 C CA . ARG A 1 214 ? 13.918 -5.084 -2.023 1.00 95.06 214 ARG A CA 1
ATOM 1568 C C . ARG A 1 214 ? 12.747 -5.947 -1.574 1.00 95.06 214 ARG A C 1
ATOM 1570 O O . ARG A 1 214 ? 11.622 -5.468 -1.602 1.00 95.06 214 ARG A O 1
ATOM 1577 N N . LEU A 1 215 ? 13.000 -7.198 -1.197 1.00 97.19 215 LEU A N 1
ATOM 1578 C CA . LEU A 1 215 ? 12.075 -8.061 -0.474 1.00 97.19 215 LEU A CA 1
ATOM 1579 C C . LEU A 1 215 ? 12.612 -8.205 0.945 1.00 97.19 215 LEU A C 1
ATOM 1581 O O . LEU A 1 215 ? 13.748 -8.629 1.135 1.00 97.19 215 LEU A O 1
ATOM 1585 N N . PHE A 1 216 ? 11.799 -7.853 1.928 1.00 97.44 216 PHE A N 1
ATOM 1586 C CA . PHE A 1 216 ? 12.175 -7.821 3.332 1.00 97.44 216 PHE A CA 1
ATOM 1587 C C . PHE A 1 216 ? 11.230 -8.710 4.121 1.00 97.44 216 PHE A C 1
ATOM 1589 O O . PHE A 1 216 ? 10.025 -8.468 4.112 1.00 97.44 216 PHE A O 1
ATOM 1596 N N . ILE A 1 217 ? 11.766 -9.722 4.794 1.00 97.00 217 ILE A N 1
ATOM 1597 C CA . ILE A 1 217 ? 11.030 -10.537 5.762 1.00 97.00 217 ILE A CA 1
ATOM 1598 C C . ILE A 1 217 ? 11.316 -9.940 7.134 1.00 97.00 217 ILE A C 1
ATOM 1600 O O . ILE A 1 217 ? 12.476 -9.810 7.518 1.00 97.00 217 ILE A O 1
ATOM 1604 N N . VAL A 1 218 ? 10.271 -9.550 7.853 1.00 93.00 218 VAL A N 1
ATOM 1605 C CA . VAL A 1 218 ? 10.379 -8.858 9.139 1.00 93.00 218 VAL A CA 1
ATOM 1606 C C . VAL A 1 218 ? 9.779 -9.742 10.222 1.00 93.00 218 VAL A C 1
ATOM 1608 O O . VAL A 1 218 ? 8.587 -10.046 10.156 1.00 93.00 218 VAL A O 1
ATOM 1611 N N . ASP A 1 219 ? 10.577 -10.130 11.220 1.00 89.12 219 ASP A N 1
ATOM 1612 C CA . ASP A 1 219 ? 10.040 -10.662 12.478 1.00 89.12 219 ASP A CA 1
ATOM 1613 C C . ASP A 1 219 ? 9.449 -9.489 13.260 1.00 89.12 219 ASP A C 1
ATOM 1615 O O . ASP A 1 219 ? 10.149 -8.545 13.626 1.00 89.12 219 ASP A O 1
ATOM 1619 N N . THR A 1 220 ? 8.143 -9.513 13.481 1.00 83.06 220 THR A N 1
ATOM 1620 C CA . THR A 1 220 ? 7.412 -8.388 14.081 1.00 83.06 220 THR A CA 1
ATOM 1621 C C . THR A 1 220 ? 7.563 -8.310 15.596 1.00 83.06 220 THR A C 1
ATOM 1623 O O . THR A 1 220 ? 7.204 -7.286 16.172 1.00 83.06 220 THR A O 1
ATOM 1626 N N . ARG A 1 221 ? 8.081 -9.362 16.243 1.00 84.19 221 ARG A N 1
ATOM 1627 C CA . ARG A 1 221 ? 8.336 -9.390 17.690 1.00 84.19 221 ARG A CA 1
ATOM 1628 C C . ARG A 1 221 ? 9.703 -8.802 17.998 1.00 84.19 221 ARG A C 1
ATOM 1630 O O . ARG A 1 221 ? 9.840 -8.048 18.949 1.00 84.19 221 ARG A O 1
ATOM 1637 N N . THR A 1 222 ? 10.706 -9.139 17.185 1.00 82.00 222 THR A N 1
ATOM 1638 C CA . THR A 1 222 ? 12.095 -8.712 17.420 1.00 82.00 222 THR A CA 1
ATOM 1639 C C . THR A 1 222 ? 12.543 -7.565 16.518 1.00 82.00 222 THR A C 1
ATOM 1641 O O . THR A 1 222 ? 13.671 -7.102 16.648 1.00 82.00 222 THR A O 1
ATOM 1644 N N . ASN A 1 223 ? 11.721 -7.161 15.546 1.00 71.56 223 ASN A N 1
ATOM 1645 C CA . ASN A 1 223 ? 12.071 -6.238 14.459 1.00 71.56 223 ASN A CA 1
ATOM 1646 C C . ASN A 1 223 ? 13.307 -6.668 13.637 1.00 71.56 223 ASN A C 1
ATOM 1648 O O . ASN A 1 223 ? 13.915 -5.845 12.952 1.00 71.56 223 ASN A O 1
ATOM 1652 N N . LYS A 1 224 ? 13.680 -7.957 13.663 1.00 83.56 224 LYS A N 1
ATOM 1653 C CA . LYS A 1 224 ? 14.789 -8.473 12.843 1.00 83.56 224 LYS A CA 1
ATOM 1654 C C . LYS A 1 224 ? 14.348 -8.542 11.384 1.00 83.56 224 LYS A C 1
ATOM 1656 O O . LYS A 1 224 ? 13.233 -8.974 11.092 1.00 83.56 224 LYS A O 1
ATOM 1661 N N . VAL A 1 225 ? 15.234 -8.138 10.478 1.00 87.38 225 VAL A N 1
ATOM 1662 C CA . VAL A 1 225 ? 14.956 -8.053 9.041 1.00 87.38 225 VAL A CA 1
ATOM 1663 C C . VAL A 1 225 ? 15.903 -8.962 8.267 1.00 87.38 225 VAL A C 1
ATOM 1665 O O . VAL A 1 225 ? 17.119 -8.814 8.354 1.00 87.38 225 VAL A O 1
ATOM 1668 N N . GLU A 1 226 ? 15.343 -9.843 7.444 1.00 89.25 226 GLU A N 1
ATOM 1669 C CA . GLU A 1 226 ? 16.070 -10.525 6.372 1.00 89.25 226 GLU A CA 1
ATOM 1670 C C . GLU A 1 226 ? 15.781 -9.813 5.046 1.00 89.25 226 GLU A C 1
ATOM 1672 O O . GLU A 1 226 ? 14.621 -9.583 4.698 1.00 89.25 226 GLU A O 1
ATOM 1677 N N . ALA A 1 227 ? 16.825 -9.461 4.298 1.00 92.19 227 ALA A N 1
ATOM 1678 C CA . ALA A 1 227 ? 16.711 -8.720 3.047 1.00 92.19 227 ALA A CA 1
ATOM 1679 C C . ALA A 1 227 ? 17.157 -9.581 1.858 1.00 92.19 227 ALA A C 1
ATOM 1681 O O . ALA A 1 227 ? 18.235 -10.177 1.880 1.00 92.19 227 ALA A O 1
ATOM 1682 N N . TRP A 1 228 ? 16.356 -9.574 0.794 1.00 92.38 228 TRP A N 1
ATOM 1683 C CA . TRP A 1 228 ? 16.524 -10.406 -0.395 1.00 92.38 228 TRP A CA 1
ATOM 1684 C C . TRP A 1 228 ? 16.232 -9.620 -1.675 1.00 92.38 228 TRP A C 1
ATOM 1686 O O . TRP A 1 228 ? 15.476 -8.639 -1.684 1.00 92.38 228 TRP A O 1
ATOM 1696 N N . LYS A 1 229 ? 16.802 -10.064 -2.795 1.00 92.38 229 LYS A N 1
ATOM 1697 C CA . LYS A 1 229 ? 16.390 -9.594 -4.122 1.00 92.38 229 LYS A CA 1
ATOM 1698 C C . LYS A 1 229 ? 15.099 -10.285 -4.556 1.00 92.38 229 LYS A C 1
ATOM 1700 O O . LYS A 1 229 ? 14.862 -11.452 -4.255 1.00 92.38 229 LYS A O 1
ATOM 1705 N N . THR A 1 230 ? 14.281 -9.574 -5.324 1.00 94.81 230 THR A N 1
ATOM 1706 C CA . THR A 1 230 ? 13.157 -10.179 -6.048 1.00 94.81 230 THR A CA 1
ATOM 1707 C C . THR A 1 230 ? 12.954 -9.486 -7.387 1.00 94.81 230 THR A C 1
ATOM 1709 O O . THR A 1 230 ? 13.162 -8.276 -7.491 1.00 94.81 230 THR A O 1
ATOM 1712 N N . ALA A 1 231 ? 12.555 -10.223 -8.419 1.00 93.31 231 ALA A N 1
ATOM 1713 C CA . ALA A 1 231 ? 12.202 -9.674 -9.726 1.00 93.31 231 ALA A CA 1
ATOM 1714 C C . ALA A 1 231 ? 10.792 -9.060 -9.738 1.00 93.31 231 ALA A C 1
ATOM 1716 O O . ALA A 1 231 ? 10.010 -9.217 -8.806 1.00 93.31 231 ALA A O 1
ATOM 1717 N N . HIS A 1 232 ? 10.474 -8.364 -10.825 1.00 94.31 232 HIS A N 1
ATOM 1718 C CA . HIS A 1 232 ? 9.135 -7.858 -11.125 1.00 94.31 232 HIS A CA 1
ATOM 1719 C C . HIS A 1 232 ? 8.724 -8.282 -12.540 1.00 94.31 232 HIS A C 1
ATOM 1721 O O . HIS A 1 232 ? 9.544 -8.805 -13.299 1.00 94.31 232 HIS A O 1
ATOM 1727 N N . GLY A 1 233 ? 7.474 -8.014 -12.912 1.00 93.81 233 GLY A N 1
ATOM 1728 C CA . GLY A 1 233 ? 6.954 -8.281 -14.249 1.00 93.81 233 GLY A CA 1
ATOM 1729 C C . GLY A 1 233 ? 7.572 -7.403 -15.342 1.00 93.81 233 GLY A C 1
ATOM 1730 O O . GLY A 1 233 ? 7.707 -6.198 -15.160 1.00 93.81 233 GLY A O 1
ATOM 1731 N N . SER A 1 234 ? 7.904 -7.968 -16.502 1.00 88.88 234 SER A N 1
ATOM 1732 C CA . SER A 1 234 ? 8.530 -7.248 -17.618 1.00 88.88 234 SER A CA 1
ATOM 1733 C C . SER A 1 234 ? 7.687 -6.095 -18.145 1.00 88.88 234 SER A C 1
ATOM 1735 O O . SER A 1 234 ? 8.221 -5.047 -18.505 1.00 88.88 234 SER A O 1
ATOM 1737 N N . GLY A 1 235 ? 6.362 -6.240 -18.100 1.00 90.44 235 GLY A N 1
ATOM 1738 C CA . GLY A 1 235 ? 5.443 -5.164 -18.436 1.00 90.44 235 GLY A CA 1
ATOM 1739 C C . GLY A 1 235 ? 5.573 -3.968 -17.493 1.00 90.44 235 GLY A C 1
ATOM 1740 O O . GLY A 1 235 ? 5.249 -2.857 -17.898 1.00 90.44 235 GLY A O 1
ATOM 1741 N N . SER A 1 236 ? 6.059 -4.157 -16.260 1.00 93.00 236 SER A N 1
ATOM 1742 C CA . SER A 1 236 ? 6.235 -3.078 -15.280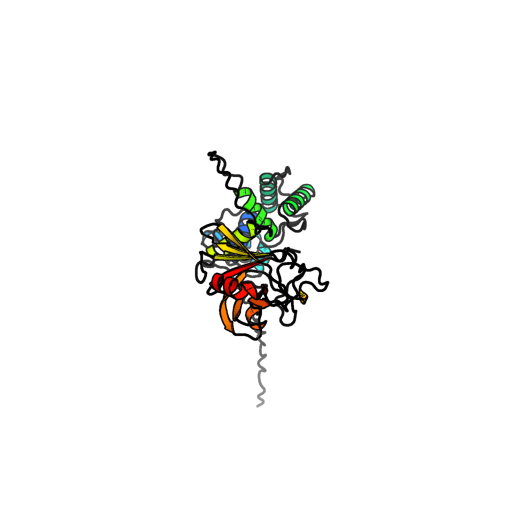 1.00 93.00 236 SER A CA 1
ATOM 1743 C C . SER A 1 236 ? 7.459 -2.202 -15.534 1.00 93.00 236 SER A C 1
ATOM 1745 O O . SER A 1 236 ? 7.492 -1.074 -15.049 1.00 93.00 236 SER A O 1
ATOM 1747 N N . ASP A 1 237 ? 8.430 -2.690 -16.302 1.00 92.19 237 ASP A N 1
ATOM 1748 C CA . ASP A 1 237 ? 9.686 -2.010 -16.633 1.00 92.19 237 ASP A CA 1
ATOM 1749 C C . ASP A 1 237 ? 10.031 -2.262 -18.110 1.00 92.19 237 ASP A C 1
ATOM 1751 O O . ASP A 1 237 ? 10.943 -3.038 -18.402 1.00 92.19 237 ASP A O 1
ATOM 1755 N N . PRO A 1 238 ? 9.280 -1.688 -19.070 1.00 85.50 238 PRO A N 1
ATOM 1756 C CA . PRO A 1 238 ? 9.503 -1.938 -20.498 1.00 85.50 238 PRO A CA 1
ATOM 1757 C C . PRO A 1 238 ? 10.924 -1.592 -20.956 1.00 85.50 238 PRO A C 1
ATOM 1759 O O . PRO A 1 238 ? 11.493 -2.344 -21.741 1.00 85.50 238 PRO A O 1
ATOM 1762 N N . GLY A 1 239 ? 11.518 -0.531 -20.399 1.00 86.19 239 GLY A N 1
ATOM 1763 C CA . GLY A 1 239 ? 12.882 -0.089 -20.707 1.00 86.19 239 GLY A CA 1
ATOM 1764 C C . GLY A 1 239 ? 13.995 -0.914 -20.054 1.00 86.19 239 GLY A C 1
ATOM 1765 O O . GLY A 1 239 ? 15.157 -0.561 -20.200 1.00 86.19 239 GLY A O 1
ATOM 1766 N N . ASN A 1 240 ? 13.661 -1.987 -19.323 1.00 84.69 240 ASN A N 1
ATOM 1767 C CA . ASN A 1 240 ? 14.626 -2.869 -18.655 1.00 84.69 240 ASN A CA 1
ATOM 1768 C C . ASN A 1 240 ? 15.634 -2.119 -17.764 1.00 84.69 240 ASN A C 1
ATOM 1770 O O . ASN A 1 240 ? 16.813 -2.459 -17.694 1.00 84.69 240 ASN A O 1
ATOM 1774 N N . THR A 1 241 ? 15.166 -1.082 -17.077 1.00 86.12 241 THR A N 1
ATOM 1775 C CA . THR A 1 241 ? 15.999 -0.244 -16.206 1.00 86.12 241 THR A CA 1
ATOM 1776 C C . THR A 1 241 ? 16.330 -0.929 -14.873 1.00 86.12 241 THR A C 1
ATOM 1778 O O . THR A 1 241 ? 17.122 -0.429 -14.073 1.00 86.12 241 THR A O 1
ATOM 1781 N N . GLY A 1 242 ? 15.674 -2.047 -14.571 1.00 86.81 242 GLY A N 1
ATOM 1782 C CA . GLY A 1 242 ? 15.663 -2.694 -13.266 1.00 86.81 242 GLY A CA 1
ATOM 1783 C C . GLY A 1 242 ? 14.667 -2.059 -12.291 1.00 86.81 242 GLY A C 1
ATOM 1784 O O . GLY A 1 242 ? 14.424 -2.635 -11.224 1.00 86.81 242 GLY A O 1
ATOM 1785 N N . ARG A 1 243 ? 14.039 -0.921 -12.621 1.00 90.38 243 ARG A N 1
ATOM 1786 C CA . ARG A 1 243 ? 13.053 -0.246 -11.764 1.00 90.38 243 ARG A CA 1
ATOM 1787 C C . ARG A 1 243 ? 11.661 -0.259 -12.414 1.00 90.38 243 ARG A C 1
ATOM 1789 O O . ARG A 1 243 ? 11.454 0.424 -13.413 1.00 90.38 243 ARG A O 1
ATOM 1796 N N . PRO A 1 244 ? 10.682 -0.973 -11.836 1.00 91.88 244 PRO A N 1
ATOM 1797 C CA . PRO A 1 244 ? 9.321 -0.973 -12.352 1.00 91.88 244 PRO A CA 1
ATOM 1798 C C . PRO A 1 244 ? 8.660 0.388 -12.106 1.00 91.88 244 PRO A C 1
ATOM 1800 O O . PRO A 1 244 ? 8.757 0.947 -11.017 1.00 91.88 244 PRO A O 1
ATOM 1803 N N . THR A 1 245 ? 7.983 0.925 -13.117 1.00 89.56 245 THR A N 1
ATOM 1804 C CA . THR A 1 245 ? 7.342 2.255 -13.079 1.00 89.56 245 THR A CA 1
ATOM 1805 C C . THR A 1 245 ? 5.833 2.207 -13.280 1.00 89.56 245 THR A C 1
ATOM 1807 O O . THR A 1 245 ? 5.154 3.223 -13.145 1.00 89.56 245 THR A O 1
ATOM 1810 N N . ARG A 1 246 ? 5.292 1.032 -13.607 1.00 91.94 246 ARG A N 1
ATOM 1811 C CA . ARG A 1 246 ? 3.866 0.834 -13.856 1.00 91.94 246 ARG A CA 1
ATOM 1812 C C . ARG A 1 246 ? 3.410 -0.526 -13.340 1.00 91.94 246 ARG A C 1
ATOM 1814 O O . ARG A 1 246 ? 4.128 -1.519 -13.440 1.00 91.94 246 ARG A O 1
ATOM 1821 N N . PHE A 1 247 ? 2.194 -0.583 -12.809 1.00 94.31 247 PHE A N 1
ATOM 1822 C CA . PHE A 1 247 ? 1.618 -1.788 -12.205 1.00 94.31 247 PHE A CA 1
ATOM 1823 C C . PHE A 1 247 ? 0.220 -2.037 -12.759 1.00 94.31 247 PHE A C 1
ATOM 1825 O O . PHE A 1 247 ? -0.462 -1.102 -13.171 1.00 94.31 247 PHE A O 1
ATOM 1832 N N . SER A 1 248 ? -0.197 -3.297 -12.826 1.00 88.88 248 SER A N 1
ATOM 1833 C CA . SER A 1 248 ? -1.509 -3.639 -13.373 1.00 88.88 248 SER A CA 1
ATOM 1834 C C . SER A 1 248 ? -2.076 -4.884 -12.721 1.00 88.88 248 SER A C 1
ATOM 1836 O O . SER A 1 248 ? -1.344 -5.801 -12.348 1.00 88.88 248 SER A O 1
ATOM 1838 N N . ASN A 1 249 ? -3.403 -4.906 -12.633 1.00 89.56 249 ASN A N 1
ATOM 1839 C CA . ASN A 1 249 ? -4.201 -6.057 -12.235 1.00 89.56 249 ASN A CA 1
ATOM 1840 C C . ASN A 1 249 ? -4.815 -6.788 -13.448 1.00 89.56 249 ASN A C 1
ATOM 1842 O O . ASN A 1 249 ? -5.642 -7.679 -13.279 1.00 89.56 249 ASN A O 1
ATOM 1846 N N . ARG A 1 250 ? -4.474 -6.393 -14.685 1.00 88.94 250 ARG A N 1
ATOM 1847 C CA . ARG A 1 250 ? -5.018 -7.000 -15.911 1.00 88.94 250 ARG A CA 1
ATOM 1848 C C . ARG A 1 250 ? -4.248 -8.270 -16.279 1.00 88.94 250 ARG A C 1
ATOM 1850 O O . ARG A 1 250 ? -3.011 -8.277 -16.275 1.00 88.94 250 ARG A O 1
ATOM 1857 N N . THR A 1 251 ? -4.974 -9.330 -16.623 1.00 84.69 251 THR A N 1
ATOM 1858 C CA . THR A 1 251 ? -4.411 -10.559 -17.204 1.00 84.69 251 THR A CA 1
ATOM 1859 C C . THR A 1 251 ? -3.675 -10.243 -18.507 1.00 84.69 251 THR A C 1
ATOM 1861 O O . THR A 1 251 ? -4.029 -9.298 -19.203 1.00 84.69 251 THR A O 1
ATOM 1864 N N . GLY A 1 252 ? -2.581 -10.954 -18.787 1.00 83.94 252 GLY A N 1
ATOM 1865 C CA . GLY A 1 252 ? -1.767 -10.737 -19.991 1.00 83.94 252 GLY A CA 1
ATOM 1866 C C . GLY A 1 252 ? -0.856 -9.501 -19.971 1.00 83.94 252 GLY A C 1
ATOM 1867 O O . GLY A 1 252 ? 0.069 -9.427 -20.770 1.00 83.94 252 GLY A O 1
ATOM 1868 N N . SER A 1 253 ? -1.019 -8.570 -19.021 1.00 90.75 253 SER A N 1
ATOM 1869 C CA . SER A 1 253 ? -0.207 -7.336 -18.957 1.00 90.75 253 SER A CA 1
ATOM 1870 C C . SER A 1 253 ? 1.291 -7.558 -18.718 1.00 90.75 253 SER A C 1
ATOM 1872 O O . SER A 1 253 ? 2.088 -6.648 -18.928 1.00 90.75 253 SER A O 1
ATOM 1874 N N . LYS A 1 254 ? 1.679 -8.739 -18.217 1.00 92.00 254 LYS A N 1
ATOM 1875 C CA . LYS A 1 254 ? 3.042 -9.070 -17.761 1.00 92.00 254 LYS A CA 1
ATOM 1876 C C . LYS A 1 254 ? 3.591 -8.115 -16.686 1.00 92.00 254 LYS A C 1
ATOM 1878 O O . LYS A 1 254 ? 4.792 -8.103 -16.435 1.00 92.00 254 LYS A O 1
ATOM 1883 N N . MET A 1 255 ? 2.742 -7.301 -16.060 1.00 94.31 255 MET A N 1
ATOM 1884 C CA . MET A 1 255 ? 3.115 -6.327 -15.029 1.00 94.31 255 MET A CA 1
ATOM 1885 C C . MET A 1 255 ? 2.978 -6.938 -13.637 1.00 94.31 255 MET A C 1
ATOM 1887 O O . MET A 1 255 ? 2.070 -7.726 -13.391 1.00 94.31 255 MET A O 1
ATOM 1891 N N . SER A 1 256 ? 3.809 -6.541 -12.682 1.00 96.75 256 SER A N 1
ATOM 1892 C CA . SER A 1 256 ? 3.501 -6.797 -11.272 1.00 96.75 256 SER A CA 1
ATOM 1893 C C . SER A 1 256 ? 2.276 -5.981 -10.842 1.00 96.75 256 SER A C 1
ATOM 1895 O O . SER A 1 256 ? 1.995 -4.911 -11.387 1.00 96.75 256 SER A O 1
ATOM 1897 N N . SER A 1 257 ? 1.534 -6.487 -9.861 1.00 94.00 257 SER A N 1
ATOM 1898 C CA . SER A 1 257 ? 0.505 -5.730 -9.141 1.00 94.00 257 SER A CA 1
ATOM 1899 C C . SER A 1 257 ? 1.053 -5.225 -7.800 1.00 94.00 257 SER A C 1
ATOM 1901 O O . SER A 1 257 ? 2.010 -5.781 -7.260 1.00 94.00 257 SER A O 1
ATOM 1903 N N . ILE A 1 258 ? 0.446 -4.180 -7.241 1.00 96.12 258 ILE A N 1
ATOM 1904 C CA . ILE A 1 258 ? 0.809 -3.603 -5.931 1.00 96.12 258 ILE A CA 1
ATOM 1905 C C . ILE A 1 258 ? -0.331 -3.772 -4.930 1.00 96.12 258 ILE A C 1
ATOM 1907 O O . ILE A 1 258 ? -1.446 -4.116 -5.323 1.00 96.12 258 ILE A O 1
ATOM 1911 N N . GLY A 1 259 ? -0.059 -3.525 -3.651 1.00 91.50 259 GLY A N 1
ATOM 1912 C CA . GLY A 1 259 ? -1.018 -3.654 -2.555 1.00 91.50 259 GLY A CA 1
ATOM 1913 C C . GLY A 1 259 ? -0.703 -4.827 -1.632 1.00 91.50 259 GLY A C 1
ATOM 1914 O O . GLY A 1 259 ? 0.429 -5.316 -1.583 1.00 91.50 259 GLY A O 1
ATOM 1915 N N . PHE A 1 260 ? -1.710 -5.257 -0.880 1.00 96.31 260 PHE A N 1
ATOM 1916 C CA . PHE A 1 260 ? -1.594 -6.302 0.135 1.00 96.31 260 PHE A CA 1
ATOM 1917 C C . PHE A 1 260 ? -1.940 -7.676 -0.429 1.00 96.31 260 PHE A C 1
ATOM 1919 O O . PHE A 1 260 ? -2.886 -7.822 -1.202 1.00 96.31 260 PHE A O 1
ATOM 1926 N N . TYR A 1 261 ? -1.177 -8.679 -0.023 1.00 98.19 261 TYR A N 1
ATOM 1927 C CA . TYR A 1 261 ? -1.316 -10.072 -0.414 1.00 98.19 261 TYR A CA 1
ATOM 1928 C C . TYR A 1 261 ? -1.332 -10.948 0.833 1.00 98.19 261 TYR A C 1
ATOM 1930 O O . TYR A 1 261 ? -0.654 -10.643 1.818 1.00 98.19 261 TYR A O 1
ATOM 1938 N N . ARG A 1 262 ? -2.029 -12.079 0.767 1.00 96.62 262 ARG A N 1
ATOM 1939 C CA . ARG A 1 262 ? -1.874 -13.175 1.727 1.00 96.62 262 ARG A CA 1
ATOM 1940 C C . ARG A 1 262 ? -1.078 -14.288 1.068 1.00 96.62 262 ARG A C 1
ATOM 1942 O O . ARG A 1 262 ? -1.402 -14.694 -0.046 1.00 96.62 262 ARG A O 1
ATOM 1949 N N . THR A 1 263 ? -0.042 -14.785 1.733 1.00 97.62 263 THR A N 1
ATOM 1950 C CA . THR A 1 263 ? 0.614 -16.014 1.284 1.00 97.62 263 THR A CA 1
ATOM 1951 C C . THR A 1 263 ? -0.265 -17.216 1.601 1.00 97.62 263 THR A C 1
ATOM 1953 O O . THR A 1 263 ? -0.884 -17.275 2.664 1.00 97.62 263 THR A O 1
ATOM 1956 N N . ALA A 1 264 ? -0.333 -18.173 0.687 1.00 93.94 264 ALA A N 1
ATOM 1957 C CA . ALA A 1 264 ? -1.275 -19.277 0.782 1.00 93.94 264 ALA A CA 1
ATOM 1958 C C . ALA A 1 264 ? -0.553 -20.628 0.735 1.00 93.94 264 ALA A C 1
ATOM 1960 O O . ALA A 1 264 ? 0.452 -20.812 1.430 1.00 93.94 264 ALA A O 1
ATOM 1961 N N . GLU A 1 265 ? -1.081 -21.576 -0.037 1.00 94.50 265 GLU A N 1
ATOM 1962 C CA . GLU A 1 265 ? -0.523 -22.908 -0.193 1.00 94.50 265 GLU A CA 1
ATOM 1963 C C . GLU A 1 265 ? 0.743 -22.913 -1.061 1.00 94.50 265 GLU A C 1
ATOM 1965 O O . GLU A 1 265 ? 0.909 -22.125 -2.004 1.00 94.50 265 GLU A O 1
ATOM 1970 N N . THR A 1 266 ? 1.653 -23.826 -0.731 1.00 97.56 266 THR A N 1
ATOM 1971 C CA . THR A 1 266 ? 2.808 -24.138 -1.569 1.00 97.56 266 THR A CA 1
ATOM 1972 C C . THR A 1 266 ? 2.457 -25.248 -2.551 1.00 97.56 266 THR A C 1
ATOM 1974 O O . THR A 1 266 ? 1.530 -26.025 -2.336 1.00 97.56 266 THR A O 1
ATOM 1977 N N . TYR A 1 267 ? 3.176 -25.301 -3.667 1.00 95.38 267 TYR A N 1
ATOM 1978 C CA . TYR A 1 267 ? 3.000 -26.333 -4.684 1.00 95.38 267 TYR A CA 1
ATOM 1979 C C . TYR A 1 267 ? 4.299 -26.541 -5.459 1.00 95.38 267 TYR A C 1
ATOM 1981 O O . TYR A 1 267 ? 5.165 -25.661 -5.497 1.00 95.38 267 TYR A O 1
ATOM 1989 N N . GLN A 1 268 ? 4.422 -27.695 -6.109 1.00 95.44 268 GLN A N 1
ATOM 1990 C CA . GLN A 1 268 ? 5.495 -27.949 -7.059 1.00 95.44 268 GLN A CA 1
ATOM 1991 C C . GLN A 1 268 ? 5.021 -27.540 -8.458 1.00 95.44 268 GLN A C 1
ATOM 1993 O O . GLN A 1 268 ? 4.070 -28.108 -8.988 1.00 95.44 268 GLN A O 1
ATOM 1998 N N . GLY A 1 269 ? 5.647 -26.516 -9.039 1.00 87.81 269 GLY A N 1
ATOM 1999 C CA . GLY A 1 269 ? 5.341 -26.038 -10.390 1.00 87.81 269 GLY A CA 1
ATOM 2000 C C . GLY A 1 269 ? 6.528 -26.174 -11.338 1.00 87.81 269 GLY A C 1
ATOM 2001 O O . GLY A 1 269 ? 7.608 -26.603 -10.940 1.00 87.81 269 GLY A O 1
ATOM 2002 N N . LYS A 1 270 ? 6.369 -25.706 -12.582 1.00 87.56 270 LYS A N 1
ATOM 2003 C CA . LYS A 1 270 ? 7.430 -25.737 -13.610 1.00 87.56 270 LYS A CA 1
ATOM 2004 C C . LYS A 1 270 ? 8.730 -25.016 -13.224 1.00 87.56 270 LYS A C 1
ATOM 2006 O O . LYS A 1 270 ? 9.773 -25.281 -13.803 1.00 87.56 270 LYS A O 1
ATOM 2011 N N . TYR A 1 271 ? 8.661 -24.079 -12.276 1.00 84.00 271 TYR A N 1
ATOM 2012 C CA . TYR A 1 271 ? 9.834 -23.370 -11.759 1.00 84.00 271 TYR A CA 1
ATOM 2013 C C . TYR A 1 271 ? 10.421 -24.027 -10.503 1.00 84.00 271 TYR A C 1
ATOM 2015 O O . TYR A 1 271 ? 11.521 -23.665 -10.106 1.00 84.00 271 TYR A O 1
ATOM 2023 N N . GLY A 1 272 ? 9.731 -24.997 -9.897 1.00 93.06 272 GLY A N 1
ATOM 2024 C CA . GLY A 1 272 ? 10.098 -25.645 -8.640 1.00 93.06 272 GLY A CA 1
ATOM 2025 C C . GLY A 1 272 ? 9.107 -25.354 -7.509 1.00 93.06 272 GLY A C 1
ATOM 2026 O O . GLY A 1 272 ? 7.974 -24.921 -7.750 1.00 93.06 272 GLY A O 1
ATOM 2027 N N . TYR A 1 273 ? 9.553 -25.577 -6.269 1.00 95.62 273 TYR A N 1
ATOM 2028 C CA . TYR A 1 273 ? 8.782 -25.316 -5.050 1.00 95.62 273 TYR A CA 1
ATOM 2029 C C . TYR A 1 273 ? 8.392 -23.837 -4.981 1.00 95.62 273 TYR A C 1
ATOM 2031 O O . TYR A 1 273 ? 9.253 -22.962 -4.898 1.00 95.62 273 TYR A O 1
ATOM 2039 N N . SER A 1 274 ? 7.095 -23.562 -5.087 1.00 97.44 274 SER A N 1
ATOM 2040 C CA . SER A 1 274 ? 6.539 -22.224 -5.293 1.00 97.44 274 SER A CA 1
ATOM 2041 C C . SER A 1 274 ? 5.418 -21.937 -4.300 1.00 97.44 274 SER A C 1
ATOM 2043 O O . SER A 1 274 ? 4.795 -22.849 -3.758 1.00 97.44 274 SER A O 1
ATOM 2045 N N . LEU A 1 275 ? 5.136 -20.656 -4.079 1.00 98.44 275 LEU A N 1
ATOM 2046 C CA . LEU A 1 275 ? 4.154 -20.179 -3.111 1.00 98.44 275 LEU A CA 1
ATOM 2047 C C . LEU A 1 275 ? 3.071 -19.366 -3.808 1.00 98.44 275 LEU A C 1
ATOM 2049 O O . LEU A 1 275 ? 3.357 -18.349 -4.451 1.00 98.44 275 LEU A O 1
ATOM 2053 N N . ARG A 1 276 ? 1.819 -19.802 -3.668 1.00 97.75 276 ARG A N 1
ATOM 2054 C CA . ARG A 1 276 ? 0.677 -19.052 -4.185 1.00 97.75 276 ARG A CA 1
ATOM 2055 C C . ARG A 1 276 ? 0.330 -17.882 -3.276 1.00 97.75 276 ARG A C 1
ATOM 2057 O O . ARG A 1 276 ? 0.619 -17.877 -2.078 1.00 97.75 276 ARG A O 1
ATOM 2064 N N . LEU A 1 277 ? -0.264 -16.870 -3.895 1.00 97.88 277 LEU A N 1
ATOM 2065 C CA . LEU A 1 277 ? -0.611 -15.607 -3.268 1.00 97.88 277 LEU A CA 1
ATOM 2066 C C . LEU A 1 277 ? -2.081 -15.295 -3.546 1.00 97.88 277 LEU A C 1
ATOM 2068 O O . LEU A 1 277 ? -2.565 -15.506 -4.657 1.00 97.88 277 LEU A O 1
ATOM 2072 N N . ASP A 1 278 ? -2.765 -14.741 -2.554 1.00 94.81 278 ASP A N 1
ATOM 2073 C CA . ASP A 1 278 ? -4.096 -14.157 -2.693 1.00 94.81 278 ASP A CA 1
ATOM 2074 C C . ASP A 1 278 ? -3.984 -12.639 -2.680 1.00 94.81 278 ASP A C 1
ATOM 2076 O O . ASP A 1 278 ? -3.335 -12.067 -1.804 1.00 94.81 278 ASP A O 1
ATOM 2080 N N . GLY A 1 279 ? -4.606 -11.978 -3.655 1.00 90.31 279 GLY A N 1
ATOM 2081 C CA . GLY A 1 279 ? -4.685 -10.523 -3.687 1.00 90.31 279 GLY A CA 1
ATOM 2082 C C . GLY A 1 279 ? -5.756 -10.008 -2.732 1.00 90.31 279 GLY A C 1
ATOM 2083 O O . GLY A 1 279 ? -6.890 -10.475 -2.769 1.00 90.31 279 GLY A O 1
ATOM 2084 N N . LEU A 1 280 ? -5.402 -9.037 -1.893 1.00 91.69 280 LEU A N 1
ATOM 2085 C CA . LEU A 1 280 ? -6.280 -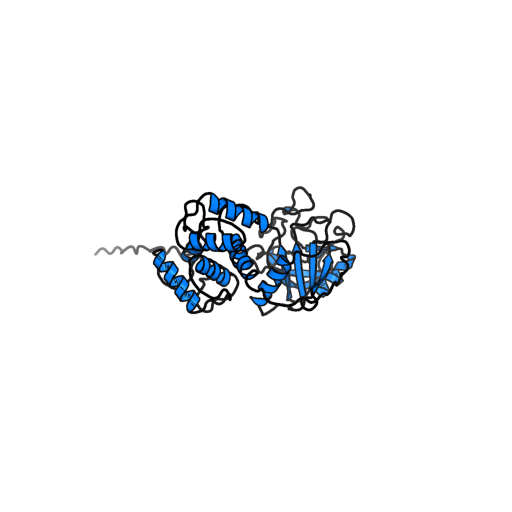8.457 -0.870 1.00 91.69 280 LEU A CA 1
ATOM 2086 C C . LEU A 1 280 ? -6.609 -6.979 -1.129 1.00 91.69 280 LEU A C 1
ATOM 2088 O O . LEU A 1 280 ? -7.105 -6.272 -0.254 1.00 91.69 280 LEU A O 1
ATOM 2092 N N . SER A 1 281 ? -6.249 -6.464 -2.300 1.00 84.88 281 SER A N 1
ATOM 2093 C CA . SER A 1 281 ? -6.431 -5.074 -2.712 1.00 84.88 281 SER A CA 1
ATOM 2094 C C . SER A 1 281 ? -7.068 -5.024 -4.101 1.00 84.88 281 SER A C 1
ATOM 2096 O O . SER A 1 281 ? -6.835 -5.894 -4.938 1.00 84.88 281 SER A O 1
ATOM 2098 N N . GLY A 1 282 ? -7.829 -3.969 -4.411 1.00 81.06 282 GLY A N 1
ATOM 2099 C CA . GLY A 1 282 ? -8.412 -3.805 -5.756 1.00 81.06 282 GLY A CA 1
ATOM 2100 C C . GLY A 1 282 ? -7.359 -3.805 -6.879 1.00 81.06 282 GLY A C 1
ATOM 2101 O O . GLY A 1 282 ? -7.604 -4.270 -7.992 1.00 81.06 282 GLY A O 1
ATOM 2102 N N . THR A 1 283 ? -6.138 -3.369 -6.562 1.00 84.38 283 THR A N 1
ATOM 2103 C CA . THR A 1 283 ? -4.964 -3.350 -7.447 1.00 84.38 283 THR A CA 1
ATOM 2104 C C . THR A 1 283 ? -4.335 -4.722 -7.701 1.00 84.38 283 THR A C 1
ATOM 2106 O O . THR A 1 283 ? -3.462 -4.826 -8.563 1.00 84.38 283 THR A O 1
ATOM 2109 N N . ASN A 1 284 ? -4.741 -5.770 -6.981 1.00 90.75 284 ASN A N 1
ATOM 2110 C CA . ASN A 1 284 ? -4.188 -7.119 -7.116 1.00 90.75 284 ASN A CA 1
ATOM 2111 C C . ASN A 1 284 ? -5.243 -8.239 -6.991 1.00 90.75 284 ASN A C 1
ATOM 2113 O O . ASN A 1 284 ? -4.889 -9.408 -6.885 1.00 90.75 284 ASN A O 1
ATOM 2117 N N . SER A 1 285 ? -6.537 -7.929 -7.074 1.00 88.88 285 SER A N 1
ATOM 2118 C CA . SER A 1 285 ? -7.620 -8.916 -6.931 1.00 88.88 285 SER A CA 1
ATOM 2119 C C . SER A 1 285 ? -7.587 -10.081 -7.936 1.00 88.88 285 SER A C 1
ATOM 2121 O O . SER A 1 285 ? -8.209 -11.109 -7.692 1.00 88.88 285 SER A O 1
ATOM 2123 N N . ARG A 1 286 ? -6.849 -9.976 -9.053 1.00 86.38 286 ARG A N 1
ATOM 2124 C CA . ARG A 1 286 ? -6.729 -11.042 -10.067 1.00 86.38 286 ARG A CA 1
ATOM 2125 C C . ARG A 1 286 ? -5.471 -11.902 -9.925 1.00 86.38 286 ARG A C 1
ATOM 2127 O O . ARG A 1 286 ? -5.154 -12.651 -10.840 1.00 86.38 286 ARG A O 1
ATOM 2134 N N . VAL A 1 287 ? -4.729 -11.817 -8.821 1.00 92.75 287 VAL A N 1
ATOM 2135 C CA . VAL A 1 287 ? -3.448 -12.535 -8.629 1.00 92.75 287 VAL A CA 1
ATOM 2136 C C . VAL A 1 287 ? -3.536 -14.033 -8.940 1.00 92.75 287 VAL A C 1
ATOM 2138 O O . VAL A 1 287 ? -2.706 -14.528 -9.702 1.00 92.75 287 VAL A O 1
ATOM 2141 N N . ARG A 1 288 ? -4.571 -14.730 -8.448 1.00 91.25 288 ARG A N 1
ATOM 2142 C CA . ARG A 1 288 ? -4.800 -16.158 -8.738 1.00 91.25 288 ARG A CA 1
ATOM 2143 C C . ARG A 1 288 ? -5.076 -16.417 -10.215 1.00 91.25 288 ARG A C 1
ATOM 2145 O O . ARG A 1 288 ? -4.369 -17.205 -10.832 1.00 91.25 288 ARG A O 1
ATOM 2152 N N . ALA A 1 289 ? -6.028 -15.689 -10.799 1.00 91.25 289 ALA A N 1
ATOM 2153 C CA . ALA A 1 289 ? -6.372 -15.790 -12.220 1.00 91.25 289 ALA A CA 1
ATOM 2154 C C . ALA A 1 289 ? -5.189 -15.464 -13.151 1.00 91.25 289 ALA A C 1
ATOM 2156 O O . ALA A 1 289 ? -5.138 -15.909 -14.293 1.00 91.25 289 ALA A O 1
ATOM 2157 N N . ARG A 1 290 ? -4.220 -14.684 -12.665 1.00 94.50 290 ARG A N 1
ATOM 2158 C CA . ARG A 1 290 ? -3.006 -14.300 -13.392 1.00 94.50 290 ARG A CA 1
ATOM 2159 C C . ARG A 1 290 ? -1.818 -15.224 -13.131 1.00 94.50 290 ARG A C 1
ATOM 2161 O O . ARG A 1 290 ? -0.738 -14.944 -13.645 1.00 94.50 290 ARG A O 1
ATOM 2168 N N . ALA A 1 291 ? -1.992 -16.262 -12.311 1.00 91.81 291 ALA A N 1
ATOM 2169 C CA . ALA A 1 291 ? -0.925 -17.145 -11.848 1.00 91.81 291 ALA A CA 1
ATOM 2170 C C . ALA A 1 291 ? 0.285 -16.381 -11.262 1.00 91.81 291 ALA A C 1
ATOM 2172 O O . ALA A 1 291 ? 1.435 -16.794 -11.417 1.00 91.81 291 ALA A O 1
ATOM 2173 N N . VAL A 1 292 ? 0.034 -15.251 -10.587 1.00 96.25 292 VAL A N 1
ATOM 2174 C CA . VAL A 1 292 ? 1.078 -14.469 -9.913 1.00 96.25 292 VAL A CA 1
ATOM 2175 C C . VAL A 1 292 ? 1.437 -15.165 -8.603 1.00 96.25 292 VAL A C 1
ATOM 2177 O O . VAL A 1 292 ? 0.625 -15.262 -7.686 1.00 96.25 292 VAL A O 1
ATOM 2180 N N . VAL A 1 293 ? 2.673 -15.652 -8.522 1.00 97.38 293 VAL A N 1
ATOM 2181 C CA . VAL A 1 293 ? 3.194 -16.444 -7.397 1.00 97.38 293 VAL A CA 1
ATOM 2182 C C . VAL A 1 293 ? 4.566 -15.933 -6.956 1.00 97.38 293 VAL A C 1
ATOM 2184 O O . VAL A 1 293 ? 5.183 -15.111 -7.640 1.00 97.38 293 VAL A O 1
ATOM 2187 N N . MET A 1 294 ? 5.066 -16.433 -5.830 1.00 98.44 294 MET A N 1
ATOM 2188 C CA . MET A 1 294 ? 6.488 -16.368 -5.489 1.00 98.44 294 MET A CA 1
ATOM 2189 C C . MET A 1 294 ? 7.158 -17.678 -5.912 1.00 98.44 294 MET A C 1
ATOM 2191 O O . MET A 1 294 ? 6.660 -18.753 -5.577 1.00 98.44 294 MET A O 1
ATOM 2195 N N . HIS A 1 295 ? 8.253 -17.604 -6.673 1.00 96.38 295 HIS A N 1
ATOM 2196 C CA . HIS A 1 295 ? 8.925 -18.801 -7.191 1.00 96.38 295 HIS A CA 1
ATOM 2197 C C . HIS A 1 295 ? 10.445 -18.619 -7.338 1.00 96.38 295 HIS A C 1
ATOM 2199 O O . HIS A 1 295 ? 10.914 -17.501 -7.573 1.00 96.38 295 HIS A O 1
ATOM 2205 N N . PRO A 1 296 ? 11.226 -19.708 -7.249 1.00 92.06 296 PRO A N 1
ATOM 2206 C CA . PRO A 1 296 ? 12.645 -19.708 -7.597 1.00 92.06 296 PRO A CA 1
ATOM 2207 C C . PRO A 1 296 ? 12.904 -19.295 -9.046 1.00 92.06 296 PRO A C 1
ATOM 2209 O O . PRO A 1 296 ? 12.141 -19.607 -9.964 1.00 92.06 296 PRO A O 1
ATOM 2212 N N . SER A 1 297 ? 14.037 -18.641 -9.263 1.00 89.44 297 SER A N 1
ATOM 2213 C CA . SER A 1 297 ? 14.557 -18.330 -10.584 1.00 89.44 297 SER A CA 1
ATOM 2214 C C . SER A 1 297 ? 16.083 -18.279 -10.591 1.00 89.44 297 SER A C 1
ATOM 2216 O O . SER A 1 297 ? 16.706 -17.778 -9.658 1.00 89.44 297 SER A O 1
ATOM 2218 N N . LYS A 1 298 ? 16.677 -18.736 -11.701 1.00 86.69 298 LYS A N 1
ATOM 2219 C CA . LYS A 1 298 ? 18.116 -18.622 -11.976 1.00 86.69 298 LYS A CA 1
ATOM 2220 C C . LYS A 1 298 ? 18.534 -17.210 -12.409 1.00 86.69 298 LYS A C 1
ATOM 2222 O O . LYS A 1 298 ? 19.712 -16.890 -12.307 1.00 86.69 298 LYS A O 1
ATOM 2227 N N . TYR A 1 299 ? 17.601 -16.377 -12.886 1.00 82.94 299 TYR A N 1
ATOM 2228 C CA . TYR A 1 299 ? 17.886 -15.005 -13.341 1.00 82.94 299 TYR A CA 1
ATOM 2229 C C . TYR A 1 299 ? 17.839 -13.963 -12.213 1.00 82.94 299 TYR A C 1
ATOM 2231 O O . TYR A 1 299 ? 18.020 -12.777 -12.472 1.00 82.94 299 TYR A O 1
ATOM 2239 N N . VAL A 1 300 ? 17.552 -14.372 -10.975 1.00 81.94 300 VAL A N 1
ATOM 2240 C CA . VAL A 1 300 ? 17.671 -13.527 -9.780 1.00 81.94 300 VAL A CA 1
ATOM 2241 C C . VAL A 1 300 ? 18.892 -14.022 -9.022 1.00 81.94 300 VAL A C 1
ATOM 2243 O O . VAL A 1 300 ? 18.886 -15.152 -8.545 1.00 81.94 300 VAL A O 1
ATOM 2246 N N . ARG A 1 301 ? 19.950 -13.211 -8.961 1.00 76.31 301 ARG A N 1
ATOM 2247 C CA . ARG A 1 301 ? 21.222 -13.580 -8.326 1.00 76.31 301 ARG A CA 1
ATOM 2248 C C . ARG A 1 301 ? 21.804 -12.423 -7.526 1.00 76.31 301 ARG A C 1
ATOM 2250 O O . ARG A 1 301 ? 21.577 -11.245 -7.822 1.00 76.31 301 ARG A O 1
ATOM 2257 N N . GLU A 1 302 ? 22.578 -12.770 -6.507 1.00 61.69 302 GLU A N 1
ATOM 2258 C CA . GLU A 1 302 ? 23.512 -11.835 -5.879 1.00 61.69 302 GLU A CA 1
ATOM 2259 C C . GLU A 1 302 ? 24.598 -11.444 -6.899 1.00 61.69 302 GLU A C 1
ATOM 2261 O O . GLU A 1 302 ? 25.130 -12.311 -7.585 1.00 61.69 302 GLU A O 1
ATOM 2266 N N . GLY A 1 303 ? 24.865 -10.138 -7.043 1.00 50.94 303 GLY A N 1
ATOM 2267 C CA . GLY A 1 303 ? 25.640 -9.568 -8.162 1.00 50.94 303 GLY A CA 1
ATOM 2268 C C . GLY A 1 303 ? 24.859 -9.467 -9.490 1.00 50.94 303 GLY A C 1
ATOM 2269 O O . GLY A 1 303 ? 24.312 -10.449 -9.977 1.00 50.94 303 GLY A O 1
ATOM 2270 N N . GLY A 1 304 ? 24.780 -8.266 -10.078 1.00 53.38 304 GLY A N 1
ATOM 2271 C CA . GLY A 1 304 ? 24.126 -8.026 -11.378 1.00 53.38 304 GLY A CA 1
ATOM 2272 C C . GLY A 1 304 ? 22.626 -7.683 -11.335 1.00 53.38 304 GLY A C 1
ATOM 2273 O O . GLY A 1 304 ? 21.980 -7.681 -10.277 1.00 53.38 304 GLY A O 1
ATOM 2274 N N . ALA A 1 305 ? 22.078 -7.330 -12.504 1.00 54.38 305 ALA A N 1
ATOM 2275 C CA . ALA A 1 305 ? 20.660 -7.031 -12.693 1.00 54.38 305 ALA A CA 1
ATOM 2276 C C . ALA A 1 305 ? 19.833 -8.324 -12.703 1.00 54.38 305 ALA A C 1
ATOM 2278 O O . ALA A 1 305 ? 20.137 -9.260 -13.439 1.00 54.38 305 ALA A O 1
ATOM 2279 N N . SER A 1 306 ? 18.766 -8.372 -11.903 1.00 66.06 306 SER A N 1
ATOM 2280 C CA . SER A 1 306 ? 17.841 -9.506 -11.946 1.00 66.06 306 SER A CA 1
ATOM 2281 C C . SER A 1 306 ? 16.978 -9.434 -13.209 1.00 66.06 306 SER A C 1
ATOM 2283 O O . SER A 1 306 ? 16.468 -8.359 -13.536 1.00 66.06 306 SER A O 1
ATOM 2285 N N . GLY A 1 307 ? 16.757 -10.576 -13.867 1.00 67.12 307 GLY A N 1
ATOM 2286 C CA . GLY A 1 307 ? 15.802 -10.708 -14.973 1.00 67.12 307 GLY A CA 1
ATOM 2287 C C . GLY A 1 307 ? 14.356 -10.369 -14.573 1.00 67.12 307 GLY A C 1
ATOM 2288 O O . GLY A 1 307 ? 14.059 -10.065 -13.414 1.00 67.12 307 GLY A O 1
ATOM 2289 N N . ARG A 1 308 ? 13.427 -10.421 -15.535 1.00 75.06 308 ARG A N 1
ATOM 2290 C CA . ARG A 1 308 ? 12.023 -10.000 -15.357 1.00 75.06 308 ARG A CA 1
ATOM 2291 C C . ARG A 1 308 ? 11.069 -11.194 -15.484 1.00 75.06 308 ARG A C 1
ATOM 2293 O O . ARG A 1 308 ? 11.239 -12.036 -16.359 1.00 75.06 308 ARG A O 1
ATOM 2300 N N . SER A 1 309 ? 10.066 -11.262 -14.610 1.00 84.62 309 SER A N 1
ATOM 2301 C CA . SER A 1 309 ? 8.972 -12.245 -14.659 1.00 84.62 309 SER A CA 1
ATOM 2302 C C . SER A 1 309 ? 7.818 -11.723 -15.530 1.00 84.62 309 SER A C 1
ATOM 2304 O O . SER A 1 309 ? 7.961 -10.710 -16.210 1.00 84.62 309 SER A O 1
ATOM 2306 N N . TRP A 1 310 ? 6.641 -12.357 -15.492 1.00 84.25 310 TRP A N 1
ATOM 2307 C CA . TRP A 1 310 ? 5.390 -11.798 -16.045 1.00 84.25 310 TRP A CA 1
ATOM 2308 C C . TRP A 1 310 ? 4.437 -11.268 -14.958 1.00 84.25 310 TRP A C 1
ATOM 2310 O O . TRP A 1 310 ? 3.227 -11.182 -15.159 1.00 84.25 310 TRP A O 1
ATOM 2320 N N . GLY A 1 311 ? 4.987 -10.896 -13.801 1.00 90.00 311 GLY A N 1
ATOM 2321 C CA . GLY A 1 311 ? 4.259 -10.298 -12.676 1.00 90.00 311 GLY A CA 1
ATOM 2322 C C . GLY A 1 311 ? 4.574 -10.954 -11.333 1.00 90.00 311 GLY A C 1
ATOM 2323 O O . GLY A 1 311 ? 4.383 -10.324 -10.296 1.00 90.00 311 GLY A O 1
ATOM 2324 N N . CYS A 1 312 ? 5.108 -12.177 -11.365 1.00 95.31 312 CYS A N 1
ATOM 2325 C CA . CYS A 1 312 ? 5.519 -12.967 -10.208 1.00 95.31 312 CYS A C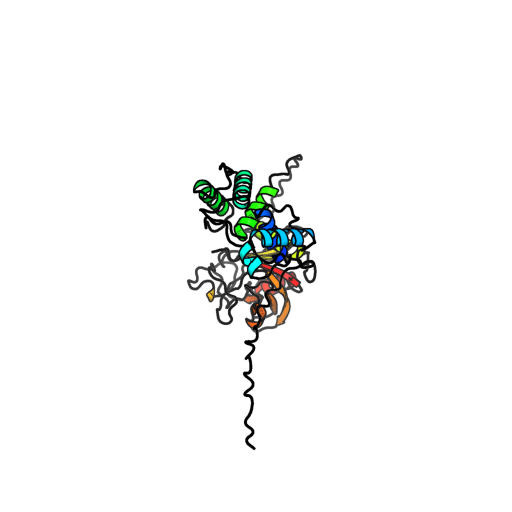A 1
ATOM 2326 C C . CYS A 1 312 ? 6.680 -12.350 -9.416 1.00 95.31 312 CYS A C 1
ATOM 2328 O O . CYS A 1 312 ? 7.550 -11.679 -9.983 1.00 95.31 312 CYS A O 1
ATOM 2330 N N . PHE A 1 313 ? 6.737 -12.690 -8.130 1.00 97.19 313 PHE A N 1
ATOM 2331 C CA . PHE A 1 313 ? 7.853 -12.405 -7.229 1.00 97.19 313 PHE A CA 1
ATOM 2332 C C . PHE A 1 313 ? 8.916 -13.495 -7.388 1.00 97.19 313 PHE A C 1
ATOM 2334 O O . PHE A 1 313 ? 8.978 -14.446 -6.608 1.00 97.19 313 PHE A O 1
ATOM 2341 N N . ALA A 1 314 ? 9.729 -13.401 -8.441 1.00 94.75 314 ALA A N 1
ATOM 2342 C CA . ALA A 1 314 ? 10.811 -14.363 -8.627 1.00 94.75 314 ALA A CA 1
ATOM 2343 C C . ALA A 1 314 ? 11.950 -14.066 -7.641 1.00 94.75 314 ALA A C 1
ATOM 2345 O O . ALA A 1 314 ? 12.301 -12.901 -7.448 1.00 94.75 314 ALA A O 1
ATOM 2346 N N . ILE A 1 315 ? 12.518 -15.097 -7.029 1.00 94.56 315 ILE A N 1
ATOM 2347 C CA . ILE A 1 315 ? 13.582 -15.013 -6.014 1.00 94.56 315 ILE A CA 1
ATOM 2348 C C . ILE A 1 315 ? 14.738 -15.947 -6.384 1.00 94.56 315 ILE A C 1
ATOM 2350 O O . ILE A 1 315 ? 14.551 -16.862 -7.184 1.00 94.56 315 ILE A O 1
ATOM 2354 N N . ASP A 1 316 ? 15.931 -15.715 -5.833 1.00 90.12 316 ASP A N 1
ATOM 2355 C CA . ASP A 1 316 ? 17.113 -16.539 -6.126 1.00 90.12 316 ASP A CA 1
ATOM 2356 C C . ASP A 1 316 ? 16.847 -18.008 -5.768 1.00 90.12 316 ASP A C 1
ATOM 2358 O O . ASP A 1 316 ? 16.444 -18.330 -4.644 1.00 90.12 316 ASP A O 1
ATOM 2362 N N . SER A 1 317 ? 17.058 -18.911 -6.730 1.00 89.81 317 SER A N 1
ATOM 2363 C CA . SER A 1 317 ? 16.794 -20.340 -6.553 1.00 89.81 317 SER A CA 1
ATOM 2364 C C . SER A 1 317 ? 17.530 -20.947 -5.357 1.00 89.81 317 SER A C 1
ATOM 2366 O O . SER A 1 317 ? 16.962 -21.826 -4.709 1.00 89.81 317 SER A O 1
ATOM 2368 N N . ARG A 1 318 ? 18.728 -20.450 -5.013 1.00 88.44 318 ARG A N 1
ATOM 2369 C CA . ARG A 1 318 ? 19.551 -20.958 -3.898 1.00 88.44 318 ARG A CA 1
ATOM 2370 C C . ARG A 1 318 ? 18.899 -20.751 -2.532 1.00 88.44 318 ARG A C 1
ATOM 2372 O O . ARG A 1 318 ? 19.043 -21.591 -1.655 1.00 88.44 318 ARG A O 1
ATOM 2379 N N . TYR A 1 319 ? 18.155 -19.659 -2.371 1.00 90.06 319 TYR A N 1
ATOM 2380 C CA . TYR A 1 319 ? 17.519 -19.280 -1.101 1.00 90.06 319 TYR A CA 1
ATOM 2381 C C . TYR A 1 319 ? 15.996 -19.446 -1.124 1.00 90.06 319 TYR A C 1
ATOM 2383 O O . TYR A 1 319 ? 15.321 -19.210 -0.124 1.00 90.06 319 TYR A O 1
ATOM 2391 N N . SER A 1 320 ? 15.438 -19.859 -2.263 1.00 92.25 320 SER A N 1
ATOM 2392 C CA . SER A 1 320 ? 13.995 -19.907 -2.499 1.00 92.25 320 SER A CA 1
ATOM 2393 C C . SER A 1 320 ? 13.219 -20.740 -1.479 1.00 92.25 320 SER A C 1
ATOM 2395 O O . SER A 1 320 ? 12.198 -20.274 -0.979 1.00 92.25 320 SER A O 1
ATOM 2397 N N . ARG A 1 321 ? 13.715 -21.934 -1.126 1.00 91.88 321 ARG A N 1
ATOM 2398 C CA . ARG A 1 321 ? 13.083 -22.807 -0.127 1.00 91.88 321 ARG A CA 1
ATOM 2399 C C . ARG A 1 321 ? 13.046 -22.142 1.248 1.00 91.88 321 ARG A C 1
ATOM 2401 O O . ARG A 1 321 ? 11.972 -22.054 1.829 1.00 91.88 321 ARG A O 1
ATOM 2408 N N . HIS A 1 322 ? 14.176 -21.593 1.705 1.00 93.81 322 HIS A N 1
ATOM 2409 C CA . HIS A 1 322 ? 14.265 -20.839 2.964 1.00 93.81 322 HIS A CA 1
ATOM 2410 C C . HIS A 1 322 ? 13.265 -19.677 3.001 1.00 93.81 322 HIS A C 1
ATOM 2412 O O . HIS A 1 322 ? 12.455 -19.581 3.921 1.00 93.81 322 HIS A O 1
ATOM 2418 N N . ILE A 1 323 ? 13.256 -18.835 1.962 1.00 96.88 323 ILE A N 1
ATOM 2419 C CA . ILE A 1 323 ? 12.345 -17.685 1.863 1.00 96.88 323 ILE A CA 1
ATOM 2420 C C . ILE A 1 323 ? 10.880 -18.142 1.893 1.00 96.88 323 ILE A C 1
ATOM 2422 O O . ILE A 1 323 ? 10.087 -17.607 2.668 1.00 96.88 323 ILE A O 1
ATOM 2426 N N . ILE A 1 324 ? 10.511 -19.136 1.077 1.00 97.25 324 ILE A N 1
ATOM 2427 C CA . ILE A 1 324 ? 9.132 -19.631 0.994 1.00 97.25 324 ILE A CA 1
ATOM 2428 C C . ILE A 1 324 ? 8.694 -20.255 2.320 1.00 97.25 324 ILE A C 1
ATOM 2430 O O . ILE A 1 324 ? 7.592 -19.970 2.782 1.00 97.25 324 ILE A O 1
ATOM 2434 N N . ASP A 1 325 ? 9.534 -21.060 2.966 1.00 95.31 325 ASP A N 1
ATOM 2435 C CA . ASP A 1 325 ? 9.179 -21.709 4.228 1.00 95.31 325 ASP A CA 1
ATOM 2436 C C . ASP A 1 325 ? 9.023 -20.706 5.378 1.00 95.31 325 ASP A C 1
ATOM 2438 O O . ASP A 1 325 ? 8.126 -20.871 6.210 1.00 95.31 325 ASP A O 1
ATOM 2442 N N . ARG A 1 326 ? 9.800 -19.615 5.375 1.00 95.00 326 ARG A N 1
ATOM 2443 C CA . ARG A 1 326 ? 9.627 -18.495 6.316 1.00 95.00 326 ARG A CA 1
ATOM 2444 C C . ARG A 1 326 ? 8.308 -17.753 6.117 1.00 95.00 326 ARG A C 1
ATOM 2446 O O . ARG A 1 326 ? 7.750 -17.247 7.090 1.00 95.00 326 ARG A O 1
ATOM 2453 N N . VAL A 1 327 ? 7.803 -17.684 4.884 1.00 97.62 327 VAL A N 1
ATOM 2454 C CA . VAL A 1 327 ? 6.661 -16.824 4.534 1.00 97.62 327 VAL A CA 1
ATOM 2455 C C . VAL A 1 327 ? 5.389 -17.575 4.133 1.00 97.62 327 VAL A C 1
ATOM 2457 O O . VAL A 1 327 ? 4.390 -16.929 3.841 1.00 97.62 327 VAL A O 1
ATOM 2460 N N . LYS A 1 328 ? 5.356 -18.912 4.118 1.00 94.12 328 LYS A N 1
ATOM 2461 C CA . LYS A 1 328 ? 4.157 -19.690 3.742 1.00 94.12 328 LYS A CA 1
ATOM 2462 C C . LYS A 1 328 ? 3.065 -19.681 4.817 1.00 94.12 328 LYS A C 1
ATOM 2464 O O . LYS A 1 328 ? 3.338 -19.515 6.010 1.00 94.12 328 LYS A O 1
ATOM 2469 N N . GLY A 1 329 ? 1.827 -19.953 4.401 1.00 90.44 329 GLY A N 1
ATOM 2470 C CA . GLY A 1 329 ? 0.717 -20.241 5.313 1.00 90.44 329 GLY A CA 1
ATOM 2471 C C . GLY A 1 329 ? 0.160 -19.017 6.039 1.00 90.44 329 GLY A C 1
ATOM 2472 O O . GLY A 1 329 ? 0.086 -19.009 7.266 1.00 90.44 329 GLY A O 1
ATOM 2473 N N . GLY A 1 330 ? -0.235 -17.984 5.297 1.00 94.19 330 GLY A N 1
ATOM 2474 C CA . GLY A 1 330 ? -0.987 -16.851 5.836 1.00 94.19 330 GLY A CA 1
ATOM 2475 C C . GLY A 1 330 ? -0.130 -15.692 6.336 1.00 94.19 330 GLY A C 1
ATOM 2476 O O . GLY A 1 330 ? -0.527 -15.002 7.264 1.00 94.19 330 GLY A O 1
ATOM 2477 N N . VAL A 1 331 ? 1.041 -15.453 5.762 1.00 97.81 331 VAL A N 1
ATOM 2478 C CA . VAL A 1 331 ? 1.835 -14.247 6.037 1.00 97.81 331 VAL A CA 1
ATOM 2479 C C . VAL A 1 331 ? 1.314 -13.090 5.190 1.00 97.81 331 VAL A C 1
ATOM 2481 O O . VAL A 1 331 ? 0.937 -13.276 4.031 1.00 97.81 331 VAL A O 1
ATOM 2484 N N . LEU A 1 332 ? 1.285 -11.884 5.761 1.00 98.00 332 LEU A N 1
ATOM 2485 C CA . LEU A 1 332 ? 0.998 -10.681 4.987 1.00 98.00 332 LEU A CA 1
ATOM 2486 C C . LEU A 1 332 ? 2.222 -10.309 4.144 1.00 98.00 332 LEU A C 1
ATOM 2488 O O . LEU A 1 332 ? 3.312 -10.126 4.685 1.00 98.00 332 LEU A O 1
ATOM 2492 N N . LEU A 1 333 ? 2.024 -10.124 2.841 1.00 98.50 333 LEU A N 1
ATOM 2493 C CA . LEU A 1 333 ? 3.002 -9.506 1.950 1.00 98.50 333 LEU A CA 1
ATOM 2494 C C . LEU A 1 333 ? 2.453 -8.171 1.447 1.00 98.50 333 LEU A C 1
ATOM 2496 O O . LEU A 1 333 ? 1.364 -8.111 0.884 1.00 98.50 333 LEU A O 1
ATOM 2500 N N . TYR A 1 334 ? 3.213 -7.094 1.617 1.00 97.94 334 TYR A N 1
ATOM 2501 C CA . TYR A 1 334 ? 2.875 -5.769 1.112 1.00 97.94 334 TYR A CA 1
ATOM 2502 C C . TYR A 1 334 ? 3.831 -5.361 -0.011 1.00 97.94 334 TYR A C 1
ATOM 2504 O O . TYR A 1 334 ? 5.010 -5.116 0.238 1.00 97.94 334 TYR A O 1
ATOM 2512 N N . ALA A 1 335 ? 3.331 -5.283 -1.248 1.00 97.69 335 ALA A N 1
ATOM 2513 C CA . ALA A 1 335 ? 4.109 -4.819 -2.394 1.00 97.69 335 ALA A CA 1
ATOM 2514 C C . ALA A 1 335 ? 3.814 -3.345 -2.687 1.00 97.69 335 ALA A C 1
ATOM 2516 O O . ALA A 1 335 ? 2.711 -2.986 -3.109 1.00 97.69 335 ALA A O 1
ATOM 2517 N N . TYR A 1 336 ? 4.814 -2.496 -2.488 1.00 95.56 336 TYR A N 1
ATOM 2518 C CA . TYR A 1 336 ? 4.726 -1.052 -2.645 1.00 95.56 336 TYR A CA 1
ATOM 2519 C C . TYR A 1 336 ? 5.418 -0.597 -3.929 1.00 95.56 336 TYR A C 1
ATOM 2521 O O . TYR A 1 336 ? 6.584 -0.907 -4.145 1.00 95.56 336 TYR A O 1
ATOM 2529 N N . GLY A 1 337 ? 4.709 0.157 -4.772 1.00 88.19 337 GLY A N 1
ATOM 2530 C CA . GLY A 1 337 ? 5.216 0.641 -6.062 1.00 88.19 337 GLY A CA 1
ATOM 2531 C C . GLY A 1 337 ? 5.542 2.131 -6.137 1.00 88.19 337 GLY A C 1
ATOM 2532 O O . GLY A 1 337 ? 5.971 2.588 -7.191 1.00 88.19 337 GLY A O 1
ATOM 2533 N N . GLY A 1 338 ? 5.336 2.892 -5.056 1.00 77.00 338 GLY A N 1
ATOM 2534 C CA . GLY A 1 338 ? 5.277 4.356 -5.133 1.00 77.00 338 GLY A CA 1
ATOM 2535 C C . GLY A 1 338 ? 3.922 4.856 -5.648 1.00 77.00 338 GLY A C 1
ATOM 2536 O O . GLY A 1 338 ? 3.142 4.087 -6.209 1.00 77.00 338 GLY A O 1
ATOM 2537 N N . GLN A 1 339 ? 3.628 6.136 -5.426 1.00 52.97 339 GLN A N 1
ATOM 2538 C CA . GLN A 1 339 ? 2.521 6.826 -6.091 1.00 52.97 339 GLN A CA 1
ATOM 2539 C C . GLN A 1 339 ? 3.085 7.616 -7.277 1.00 52.97 339 GLN A C 1
ATOM 2541 O O . GLN A 1 339 ? 4.155 8.215 -7.159 1.00 52.97 339 GLN A O 1
ATOM 2546 N N . ARG A 1 340 ? 2.390 7.568 -8.413 1.00 38.12 340 ARG A N 1
ATOM 2547 C CA . ARG A 1 340 ? 2.436 8.622 -9.425 1.00 38.12 340 ARG A CA 1
ATOM 2548 C C . ARG A 1 340 ? 1.142 9.398 -9.296 1.00 38.12 340 ARG A C 1
ATOM 2550 O O . ARG A 1 340 ? 0.105 8.707 -9.170 1.00 38.12 340 ARG A O 1
#

Sequence (340 aa):
MYKVSIVAVALAAVSATVVDAQTLKQGSRGEQVRRVQRALVLHGNRIALDGIYGPNTAAAVKAFQRSRGLPGTGRVDAVTLRALERPIQRGDQGAAVRQLQRQLNANGARISEDGKFGPNTESALEAFQRSMGLGQSGKLDSSTLSKLLGAARGNSSGTGESGGGSGTLAAGRGGAPRSRLIEQAKQYIASNPRGFKKNVLVVVDFTKRSSEKRLFIVDTRTNKVEAWKTAHGSGSDPGNTGRPTRFSNRTGSKMSSIGFYRTAETYQGKYGYSLRLDGLSGTNSRVRARAVVMHPSKYVREGGASGRSWGCFAIDSRYSRHIIDRVKGGVLLYAYGGQR

Radius of gyration: 24.39 Å; chains: 1; bounding box: 94×60×62 Å

Foldseek 3Di:
DDDDDDPPPPPPPPPPPDPPPPKAAQQQFFDLQLLLVLLLVLVVQDDDSRRGLHPSQLQSLLVVCVVVVHHSRSIHDPVSSCSSFPWDAAAFFDDSQLSLVVLLVLVPQDDDSRRHRHPSSLVSLLVQCVVVVHPSPSIHGSVSSVVSVVNSVVPPDD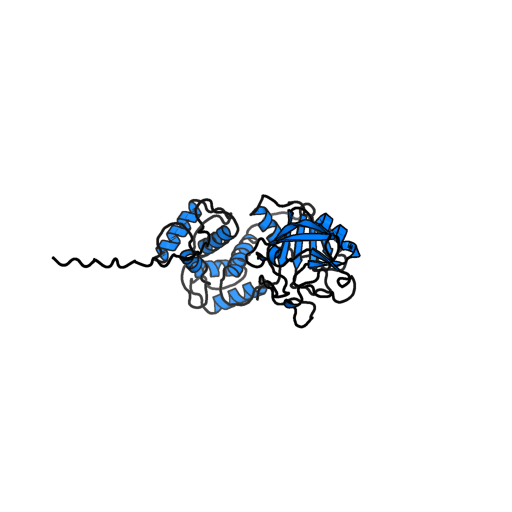DDDDDDDPDDDDDDPADDDDPVQVVVLLSRCVRVVPQADNQWAWEAELQDFLLGFGIWIAGPVVRDIDTFGWAFFCLQPVVLPSHGQDAAQDAPSSGAFFFKKWWEDWDQDPQGTWIQIADPDPRHNCRVVNVATEGEDCQRDNDDHRDHGSHHGYGHNVCSVVVCVSRHRTHMYGYDRGDD